Protein AF-A0A8S1RSX2-F1 (afdb_monomer_lite)

Radius of gyration: 37.28 Å; chains: 1; bounding box: 68×31×111 Å

InterPro domains:
  IPR011936 Myxococcus cysteine-rich repeat [PF13948] (12-54)

Secondary structure (DSSP, 8-state):
--SEEEEETTEEEEEPTT-EEETTEEE--TTSS---TTT-S---TTSTTEETTEEPTTEEEESGGG-EEEES-TTEEEEEESSSS-EEEEEEPTTEEEETTEEEEPPTTEEEESSSTT-EEEESSTT---GGGSTTEEEETTTTEEEEPTTS--------------TT--EEEEE-TTS-EEEEEE-S-GGGHHHHHHHHHHHHHHH-------------

pLDDT: mean 74.68, std 17.77, range [33.47, 96.31]

Sequence (220 aa):
MQTCTVCYYGQCLKCNDGFTLEINICISICGDGLVNKQEEECDNPNEQGCDNCQIQKGYLCSGQKYSICKTCGMYCEDCQNINKFDLKCNDCMPGYYPVLDKCLRCENNCITCKDQSNLCTSCYRNDCELCESFPGYYTDFQ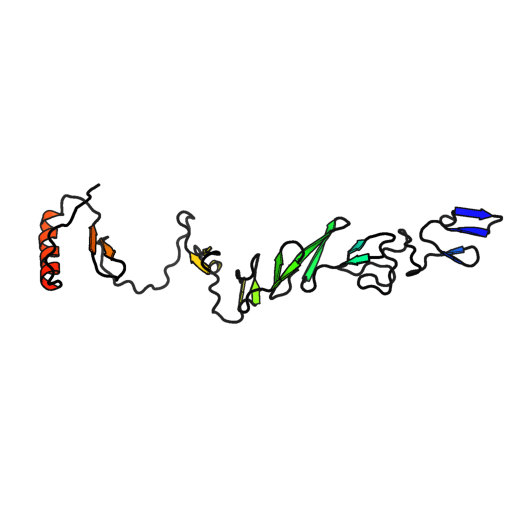NKVCITQFGDGIIVQEREIVTMEIKKMEMVVILNVEKRIVGFVIWNNPIHAIQKLHFLQNIYNKYMDINLFNCVFLIK

Foldseek 3Di:
DVFAPDDDPRFGPHGDFQFDQDPSDTDHDAQPLTHDPVLAPARACPDPQANPRDGDPQWQFDDDRSHDIDGQPPFAPDWDDPDNPDIARPDGHFQWEDDGRHTDGADPFARHAYPDNLRHPHGPDPPQPNLVVWWQWDQPPVVRDTDGDPPPPTDTDDDDPPDDDPPDWDKDFDADPVRHTDDIDGDDDDPPPPVCVVVVVVVCVVPDPDDDPDDDDDDD

Organism: NCBI:txid65129

Structure (mmCIF, N/CA/C/O backbone):
data_AF-A0A8S1RSX2-F1
#
_entry.id   AF-A0A8S1RSX2-F1
#
loop_
_atom_site.group_PDB
_atom_site.id
_atom_site.type_symbol
_atom_site.label_atom_id
_atom_site.label_alt_id
_atom_site.label_comp_id
_atom_site.label_asym_id
_atom_site.label_entity_id
_atom_site.label_seq_id
_atom_site.pdbx_PDB_ins_code
_atom_site.Cartn_x
_atom_site.Cartn_y
_atom_site.Cartn_z
_atom_site.occupancy
_atom_site.B_iso_or_equiv
_atom_site.auth_seq_id
_atom_site.auth_comp_id
_atom_site.auth_asym_id
_atom_site.auth_atom_id
_atom_site.pdbx_PDB_model_num
ATOM 1 N N . MET A 1 1 ? -23.341 12.515 27.903 1.00 55.47 1 MET A N 1
ATOM 2 C CA . MET A 1 1 ? -24.042 11.210 27.998 1.00 55.47 1 MET A CA 1
ATOM 3 C C . MET A 1 1 ? -24.289 10.586 26.615 1.00 55.47 1 MET A C 1
ATOM 5 O O . MET A 1 1 ? -25.288 9.909 26.430 1.00 55.47 1 MET A O 1
ATOM 9 N N . GLN A 1 2 ? -23.401 10.777 25.631 1.00 65.94 2 GLN A N 1
ATOM 10 C CA . GLN A 1 2 ? -23.653 10.327 24.250 1.00 65.94 2 GLN A CA 1
ATOM 11 C C . GLN A 1 2 ? -23.160 8.903 23.950 1.00 65.94 2 GLN A C 1
ATOM 13 O O . GLN A 1 2 ? -23.404 8.407 22.859 1.00 65.94 2 GLN A O 1
ATOM 18 N N . THR A 1 3 ? -22.516 8.239 24.913 1.00 86.25 3 THR A N 1
ATOM 19 C CA . THR A 1 3 ? -21.871 6.923 24.752 1.00 86.25 3 THR A CA 1
ATOM 20 C C . THR A 1 3 ? -22.634 5.775 25.428 1.00 86.25 3 THR A C 1
ATOM 22 O O . THR A 1 3 ? -22.273 4.616 25.259 1.00 86.25 3 THR A O 1
ATOM 25 N N . CYS A 1 4 ? -23.713 6.075 26.162 1.00 92.25 4 CYS A N 1
ATOM 26 C CA . CYS A 1 4 ? -24.516 5.100 26.900 1.00 92.25 4 CYS A CA 1
ATOM 27 C C . CYS A 1 4 ? -25.866 4.856 26.214 1.00 92.25 4 CYS A C 1
ATOM 29 O O . CYS A 1 4 ? -26.638 5.796 26.026 1.00 92.25 4 CYS A O 1
ATOM 31 N N . THR A 1 5 ? -26.180 3.602 25.893 1.00 94.94 5 THR A N 1
ATOM 32 C CA . THR A 1 5 ? -27.452 3.213 25.264 1.00 94.94 5 THR A CA 1
ATOM 33 C C . THR A 1 5 ? -28.550 2.944 26.290 1.00 94.94 5 THR A C 1
ATOM 35 O O . THR A 1 5 ? -29.716 3.234 26.034 1.00 94.94 5 THR A O 1
ATOM 38 N N . VAL A 1 6 ? -28.200 2.375 27.450 1.00 94.25 6 VAL A N 1
ATOM 39 C CA . VAL A 1 6 ? -29.156 2.063 28.526 1.00 94.25 6 VAL A CA 1
ATOM 40 C C . VAL A 1 6 ? -28.664 2.675 29.826 1.00 94.25 6 VAL A C 1
ATOM 42 O O . VAL A 1 6 ? -27.620 2.284 30.342 1.00 94.25 6 VAL A O 1
ATOM 45 N N . CYS A 1 7 ? -29.439 3.611 30.368 1.00 94.06 7 CYS A N 1
ATOM 46 C CA . CYS A 1 7 ? -29.131 4.315 31.607 1.00 94.06 7 CYS A CA 1
ATOM 47 C C . CYS A 1 7 ? -30.232 4.075 32.645 1.00 94.06 7 CYS A C 1
ATOM 49 O O . CYS A 1 7 ? -31.418 4.107 32.312 1.00 94.06 7 CYS A O 1
ATOM 51 N N . TYR A 1 8 ? -29.844 3.865 33.903 1.00 95.31 8 TYR A N 1
ATOM 52 C CA . TYR A 1 8 ? -30.766 3.696 35.023 1.00 95.31 8 TYR A CA 1
ATOM 53 C C . TYR A 1 8 ? -30.256 4.452 36.251 1.00 95.31 8 TYR A C 1
ATOM 55 O O . TYR A 1 8 ? -29.127 4.243 36.686 1.00 95.31 8 TYR A O 1
ATOM 63 N N . TYR A 1 9 ? -31.065 5.377 36.779 1.00 93.50 9 TYR A N 1
ATOM 64 C CA . TYR A 1 9 ? -30.694 6.279 37.885 1.00 93.50 9 TYR A CA 1
ATOM 65 C C . TYR A 1 9 ? -29.312 6.947 37.732 1.00 93.50 9 TYR A C 1
ATOM 67 O O . TYR A 1 9 ? -28.572 7.108 38.699 1.00 93.50 9 TYR A O 1
ATOM 75 N N . GLY A 1 10 ? -28.954 7.343 36.505 1.00 88.44 10 GLY A N 1
ATOM 76 C CA . GLY A 1 10 ? -27.682 8.012 36.213 1.00 88.44 10 GLY A CA 1
ATOM 77 C C . GLY A 1 10 ? -26.474 7.079 36.072 1.00 88.44 10 GLY A C 1
ATOM 78 O O . GLY A 1 10 ? -25.379 7.568 35.814 1.00 88.44 10 GLY A O 1
ATOM 79 N N . GLN A 1 11 ? -26.658 5.762 36.197 1.00 92.00 11 GLN A N 1
ATOM 80 C CA . GLN A 1 11 ? -25.628 4.756 35.940 1.00 92.00 11 GLN A CA 1
ATOM 81 C C . GLN A 1 11 ? -25.804 4.165 34.543 1.00 92.00 11 GLN A C 1
ATOM 83 O O . GLN A 1 11 ? -26.925 3.823 34.145 1.00 92.00 11 GLN A O 1
ATOM 88 N N . CYS A 1 12 ? -24.707 4.029 33.796 1.00 94.69 12 CYS A N 1
ATOM 89 C CA . CYS A 1 12 ? -24.761 3.338 32.519 1.00 94.69 12 CYS A CA 1
ATOM 90 C C . CYS A 1 12 ? -24.769 1.822 32.723 1.00 94.69 12 CYS A C 1
ATOM 92 O O . CYS A 1 12 ? -23.901 1.282 33.401 1.00 94.69 12 CYS A O 1
ATOM 94 N N . LEU A 1 13 ? -25.741 1.144 32.114 1.00 94.69 13 LEU A N 1
ATOM 95 C CA . LEU A 1 13 ? -25.870 -0.316 32.128 1.00 94.69 13 LEU A CA 1
ATOM 96 C C . LEU A 1 13 ? -25.443 -0.953 30.802 1.00 94.69 13 LEU A C 1
ATOM 98 O O . LEU A 1 13 ? -25.144 -2.144 30.758 1.00 94.69 13 LEU A O 1
ATOM 102 N N . LYS A 1 14 ? -25.447 -0.182 29.708 1.00 94.75 14 LYS A N 1
ATOM 103 C CA . LYS A 1 14 ? -25.021 -0.641 28.383 1.00 94.75 14 LYS A CA 1
ATOM 104 C C . LYS A 1 14 ? -24.458 0.512 27.566 1.00 94.75 14 LYS A C 1
ATOM 106 O O . LYS A 1 14 ? -25.123 1.540 27.429 1.00 94.75 14 LYS A O 1
ATOM 111 N N . CYS A 1 15 ? -23.287 0.297 26.984 1.00 94.50 15 CYS A N 1
ATOM 112 C CA . CYS A 1 15 ? -22.625 1.248 26.105 1.00 94.50 15 CYS A CA 1
ATOM 113 C C . CYS A 1 15 ? -23.053 1.100 24.645 1.00 94.50 15 CYS A C 1
ATOM 115 O O . CYS A 1 15 ? -23.526 0.040 24.227 1.00 94.50 15 CYS A O 1
ATOM 117 N N . ASN A 1 16 ? -22.881 2.183 23.888 1.00 92.88 16 ASN A N 1
ATOM 118 C CA . ASN A 1 16 ? -22.991 2.161 22.436 1.00 92.88 16 ASN A CA 1
ATOM 119 C C . ASN A 1 16 ? -21.899 1.271 21.829 1.00 92.88 16 ASN A C 1
ATOM 121 O O . ASN A 1 16 ? -20.871 1.015 22.457 1.00 92.88 16 ASN A O 1
ATOM 125 N N . ASP A 1 17 ? -22.119 0.832 20.590 1.00 88.81 17 ASP A N 1
ATOM 126 C CA . ASP A 1 17 ? -21.124 0.064 19.842 1.00 88.81 17 ASP A CA 1
ATOM 127 C C . ASP A 1 17 ? -19.790 0.826 19.780 1.00 88.81 17 ASP A C 1
ATOM 129 O O . ASP A 1 17 ? -19.774 2.021 19.473 1.00 88.81 17 ASP A O 1
ATOM 133 N N . GLY A 1 18 ? -18.686 0.129 20.065 1.00 88.25 18 GLY A N 1
ATOM 134 C CA . GLY A 1 18 ? -17.345 0.725 20.126 1.00 88.25 18 GLY A CA 1
ATOM 135 C C . GLY A 1 18 ? -16.861 1.088 21.533 1.00 88.25 18 GLY A C 1
ATOM 136 O O . GLY A 1 18 ? -15.737 1.533 21.669 1.00 88.25 18 GLY A O 1
ATOM 137 N N . PHE A 1 19 ? -17.681 0.927 22.576 1.00 92.19 19 PHE A N 1
ATOM 138 C CA . PHE A 1 19 ? -17.303 1.301 23.943 1.00 92.19 19 PHE A CA 1
ATOM 139 C C . PHE A 1 19 ? -17.442 0.133 24.920 1.00 92.19 19 PHE A C 1
ATOM 141 O O . PHE A 1 19 ? -18.425 -0.615 24.882 1.00 92.19 19 PHE A O 1
ATOM 148 N N . THR A 1 20 ? -16.515 0.066 25.873 1.00 92.81 20 THR A N 1
ATOM 149 C CA . THR A 1 20 ? -16.528 -0.888 26.983 1.00 92.81 20 THR A CA 1
ATOM 150 C C . THR A 1 20 ? -17.067 -0.226 28.252 1.00 92.81 20 THR A C 1
ATOM 152 O O . THR A 1 20 ? -16.778 0.934 28.554 1.00 92.81 20 THR A O 1
ATOM 155 N N . LEU A 1 21 ? -17.913 -0.956 28.990 1.00 94.56 21 LEU A N 1
ATOM 156 C CA . LEU A 1 21 ? -18.492 -0.484 30.247 1.00 94.56 21 LEU A CA 1
ATOM 157 C C . LEU A 1 21 ? -17.522 -0.745 31.402 1.00 94.56 21 LEU A C 1
ATOM 159 O O . LEU A 1 21 ? -17.352 -1.889 31.820 1.00 94.56 21 LEU A O 1
ATOM 163 N N . GLU A 1 22 ? -16.965 0.319 31.970 1.00 94.38 22 GLU A N 1
ATOM 164 C CA . GLU A 1 22 ? -16.094 0.264 33.139 1.00 94.38 22 GLU A CA 1
ATOM 165 C C . GLU A 1 22 ? -16.623 1.197 34.237 1.00 94.38 22 GLU A C 1
ATOM 167 O O . GLU A 1 22 ? -16.774 2.402 34.048 1.00 94.38 22 GLU A O 1
ATOM 172 N N . ILE A 1 23 ? -16.971 0.626 35.397 1.00 92.69 23 ILE A N 1
ATOM 173 C CA . ILE A 1 23 ? -17.472 1.361 36.577 1.00 92.69 23 ILE A CA 1
ATOM 174 C C . ILE A 1 23 ? -18.620 2.336 36.214 1.00 92.69 23 ILE A C 1
ATOM 176 O O . ILE A 1 23 ? -18.613 3.513 36.566 1.00 92.69 23 ILE A O 1
ATOM 180 N N . ASN A 1 24 ? -19.640 1.843 35.501 1.00 91.50 24 ASN A N 1
ATOM 181 C CA . ASN A 1 24 ? -20.808 2.616 35.037 1.00 91.50 24 ASN A CA 1
ATOM 182 C C . ASN A 1 24 ? -20.502 3.750 34.037 1.00 91.50 24 ASN A C 1
ATOM 184 O O . ASN A 1 24 ? -21.382 4.576 33.770 1.00 91.50 24 ASN A O 1
ATOM 188 N N . ILE A 1 25 ? -19.292 3.795 33.477 1.00 91.12 25 ILE A N 1
ATOM 189 C CA . ILE A 1 25 ? -18.861 4.752 32.457 1.00 91.12 25 ILE A CA 1
ATOM 190 C C . ILE A 1 25 ? -18.492 3.971 31.194 1.00 91.12 25 ILE A C 1
ATOM 192 O O . ILE A 1 25 ? -17.920 2.889 31.260 1.00 91.12 25 ILE A O 1
ATOM 196 N N . CYS A 1 26 ? -18.855 4.507 30.034 1.00 93.38 26 CYS A N 1
ATOM 197 C CA . CYS A 1 26 ? -18.463 3.945 28.746 1.00 93.38 26 CYS A CA 1
ATOM 198 C C . CYS A 1 26 ? -17.174 4.608 28.286 1.00 93.38 26 CYS A C 1
ATOM 200 O O . CYS A 1 26 ? -17.174 5.825 28.080 1.00 93.38 26 CYS A O 1
ATOM 202 N N . ILE A 1 27 ? -16.115 3.819 28.137 1.00 91.88 27 ILE A N 1
ATOM 203 C CA . ILE A 1 27 ? -14.802 4.274 27.679 1.00 91.88 27 ILE A CA 1
ATOM 204 C C . ILE A 1 27 ? -14.401 3.540 26.396 1.00 91.88 27 ILE A C 1
ATOM 206 O O . ILE A 1 27 ? -14.840 2.414 26.162 1.00 91.88 27 ILE A O 1
ATOM 210 N N . SER A 1 28 ? -13.616 4.209 25.555 1.00 90.94 28 SER A N 1
ATOM 211 C CA . SER A 1 28 ? -12.981 3.604 24.380 1.00 90.94 28 SER A CA 1
ATOM 212 C C . SER A 1 28 ? -11.672 2.959 24.827 1.00 90.94 28 SER A C 1
ATOM 214 O O . SER A 1 28 ? -10.887 3.614 25.521 1.00 90.94 28 SER A O 1
ATOM 216 N N . ILE A 1 29 ? -11.453 1.686 24.498 1.00 89.19 29 ILE A N 1
ATOM 217 C CA . ILE A 1 29 ? -10.234 0.963 24.866 1.00 89.19 29 ILE A CA 1
ATOM 218 C C . ILE A 1 29 ? -9.619 0.381 23.603 1.00 89.19 29 ILE A C 1
ATOM 220 O O . ILE A 1 29 ? -10.115 -0.585 23.042 1.00 89.19 29 ILE A O 1
ATOM 224 N N . CYS A 1 30 ? -8.459 0.909 23.238 1.00 87.19 30 CYS A N 1
ATOM 225 C CA . CYS A 1 30 ? -7.711 0.405 22.105 1.00 87.19 30 CYS A CA 1
ATOM 226 C C . CYS A 1 30 ? -7.287 -1.061 22.289 1.00 87.19 30 CYS A C 1
ATOM 228 O O . CYS A 1 30 ? -6.550 -1.378 23.227 1.00 87.19 30 CYS A O 1
ATOM 230 N N . GLY A 1 31 ? -7.670 -1.938 21.362 1.00 84.75 31 GLY A N 1
ATOM 231 C CA . GLY A 1 31 ? -7.327 -3.360 21.384 1.00 84.75 31 GLY A CA 1
ATOM 232 C C . GLY A 1 31 ? -8.302 -4.245 22.145 1.00 84.75 31 GLY A C 1
ATOM 233 O O . GLY A 1 31 ? -7.967 -5.400 22.418 1.00 84.75 31 GLY A O 1
ATOM 234 N N . ASP A 1 32 ? -9.477 -3.734 22.512 1.00 86.62 32 ASP A N 1
ATOM 235 C CA . ASP A 1 32 ? -10.519 -4.517 23.181 1.00 86.62 32 ASP A CA 1
ATOM 236 C C . ASP A 1 32 ? -11.411 -5.291 22.193 1.00 86.62 32 ASP A C 1
ATOM 238 O O . ASP A 1 32 ? -12.289 -6.068 22.591 1.00 86.62 32 ASP A O 1
ATOM 242 N N . GLY A 1 33 ? -11.154 -5.138 20.893 1.00 83.00 33 GLY A N 1
ATOM 243 C CA . GLY A 1 33 ? -11.940 -5.768 19.854 1.00 83.00 33 GLY A CA 1
ATOM 244 C C . GLY A 1 33 ? -13.215 -4.987 19.535 1.00 83.00 33 GLY A C 1
ATOM 245 O O . GLY A 1 33 ? -14.103 -5.598 18.939 1.00 83.00 33 GLY A O 1
ATOM 246 N N . LEU A 1 34 ? -13.375 -3.719 19.941 1.00 85.69 34 LEU A N 1
ATOM 247 C CA . LEU A 1 34 ? -14.441 -2.770 19.609 1.00 85.69 34 LEU A CA 1
ATOM 248 C C . LEU A 1 34 ? -13.870 -1.450 19.044 1.00 85.69 34 LEU A C 1
ATOM 250 O O . LEU A 1 34 ? -13.365 -0.635 19.786 1.00 85.69 34 LEU A O 1
ATOM 254 N N . VAL A 1 35 ? -14.098 -1.141 17.755 1.00 87.50 35 VAL A N 1
ATOM 255 C CA . VAL A 1 35 ? -13.761 0.201 17.219 1.00 87.50 35 VAL A CA 1
ATOM 256 C C . VAL A 1 35 ? -14.828 1.230 17.539 1.00 87.50 35 VAL A C 1
ATOM 258 O O . VAL A 1 35 ? -15.952 1.156 17.017 1.00 87.50 35 VAL A O 1
ATOM 261 N N . ASN A 1 36 ? -14.425 2.277 18.245 1.00 88.12 36 ASN A N 1
ATOM 262 C CA . ASN A 1 36 ? -15.145 3.540 18.273 1.00 88.12 36 ASN A CA 1
ATOM 263 C C . ASN A 1 36 ? -14.713 4.451 17.113 1.00 88.12 36 ASN A C 1
ATOM 265 O O . ASN A 1 36 ? -13.724 5.164 17.209 1.00 88.12 36 ASN A O 1
ATOM 269 N N . LYS A 1 37 ? -15.517 4.554 16.046 1.00 82.56 37 LYS A N 1
ATOM 270 C CA . LYS A 1 37 ? -15.182 5.388 14.866 1.00 82.56 37 LYS A CA 1
ATOM 271 C C . LYS A 1 37 ? -15.009 6.892 15.146 1.00 82.56 37 LYS A C 1
ATOM 273 O O . LYS A 1 37 ? -14.685 7.631 14.220 1.00 82.56 37 LYS A O 1
ATOM 278 N N . GLN A 1 38 ? -15.335 7.365 16.350 1.00 83.50 38 GLN A N 1
ATOM 279 C CA . GLN A 1 38 ? -15.154 8.761 16.751 1.00 83.50 38 GLN A CA 1
ATOM 280 C C . GLN A 1 38 ? -13.764 9.027 17.344 1.00 83.50 38 GLN A C 1
ATOM 282 O O . GLN A 1 38 ? -13.293 10.156 17.247 1.00 83.50 38 GLN A O 1
ATOM 287 N N . GLU A 1 39 ? -13.129 8.017 17.945 1.00 85.56 39 GLU A N 1
ATOM 288 C CA . GLU A 1 39 ? -11.863 8.157 18.686 1.00 85.56 39 GLU A CA 1
ATOM 289 C C . GLU A 1 39 ? -10.761 7.215 18.167 1.00 85.56 39 GLU A C 1
ATOM 291 O O . GLU A 1 39 ? -9.579 7.502 18.338 1.00 85.56 39 GLU A O 1
ATOM 296 N N . GLU A 1 40 ? -11.132 6.138 17.476 1.00 89.75 40 GLU A N 1
ATOM 297 C CA . GLU A 1 40 ? -10.247 5.080 16.996 1.00 89.75 40 GLU A CA 1
ATOM 298 C C . GLU A 1 40 ? -10.434 4.866 15.491 1.00 89.75 40 GLU A C 1
ATOM 300 O O . GLU A 1 40 ? -11.551 4.755 14.970 1.00 89.75 40 GLU A O 1
ATOM 305 N N . GLU A 1 41 ? -9.318 4.773 14.773 1.00 88.31 41 GLU A N 1
ATOM 306 C CA . GLU A 1 41 ? -9.309 4.441 13.346 1.00 88.31 41 GLU A CA 1
ATOM 307 C C . GLU A 1 41 ? -9.164 2.929 13.107 1.00 88.31 41 GLU A C 1
ATOM 309 O O . GLU A 1 41 ? -9.578 2.403 12.071 1.00 88.31 41 GLU A O 1
ATOM 314 N N . CYS A 1 42 ? -8.584 2.234 14.080 1.00 89.38 42 CYS A N 1
ATOM 315 C CA . CYS A 1 42 ? -8.325 0.802 14.111 1.00 89.38 42 CYS A CA 1
ATOM 316 C C . CYS A 1 42 ? -8.253 0.352 15.575 1.00 89.38 42 CYS A C 1
ATOM 318 O O . CYS A 1 42 ? -8.079 1.186 16.450 1.00 89.38 42 CYS A O 1
ATOM 320 N N . ASP A 1 43 ? -8.372 -0.946 15.837 1.00 84.75 43 ASP A N 1
ATOM 321 C CA . ASP A 1 43 ? -8.499 -1.508 17.195 1.00 84.75 43 ASP A CA 1
ATOM 322 C C . ASP A 1 43 ? -7.632 -2.768 17.359 1.00 84.75 43 ASP A C 1
ATOM 324 O O . ASP A 1 43 ? -7.930 -3.712 18.079 1.00 84.75 43 ASP A O 1
ATOM 328 N N . ASN A 1 44 ? -6.522 -2.822 16.627 1.00 78.12 44 ASN A N 1
ATOM 329 C CA . ASN A 1 44 ? -5.613 -3.958 16.692 1.00 78.12 44 ASN A CA 1
ATOM 330 C C . ASN A 1 44 ? -4.189 -3.484 17.004 1.00 78.12 44 ASN A C 1
ATOM 332 O O . ASN A 1 44 ? -3.324 -3.539 16.133 1.00 78.12 44 ASN A O 1
ATOM 336 N N . PRO A 1 45 ? -3.921 -2.999 18.235 1.00 63.53 45 PRO A N 1
ATOM 337 C CA . PRO A 1 45 ? -2.668 -2.330 18.608 1.00 63.53 45 PRO A CA 1
ATOM 338 C C . PRO A 1 45 ? -1.425 -3.235 18.574 1.00 63.53 45 PRO A C 1
ATOM 340 O O . PRO A 1 45 ? -0.331 -2.782 18.896 1.00 63.53 45 PRO A O 1
ATOM 343 N N . ASN A 1 46 ? -1.576 -4.510 18.199 1.00 60.78 46 ASN A N 1
ATOM 344 C CA . ASN A 1 46 ? -0.489 -5.480 18.082 1.00 60.78 46 ASN A CA 1
ATOM 345 C C . ASN A 1 46 ? -0.328 -6.049 16.659 1.00 60.78 46 ASN A C 1
ATOM 347 O O . ASN A 1 46 ? 0.549 -6.886 16.441 1.00 60.78 46 ASN A O 1
ATOM 351 N N . GLU A 1 47 ? -1.144 -5.618 15.692 1.00 68.44 47 GLU A N 1
ATOM 352 C CA . GLU A 1 47 ? -0.965 -5.965 14.280 1.00 68.44 47 GLU A CA 1
ATOM 353 C C . GLU A 1 47 ? -0.244 -4.848 13.519 1.00 68.44 47 GLU A C 1
ATOM 355 O O . GLU A 1 47 ? -0.402 -3.657 13.792 1.00 68.44 47 GLU A O 1
ATOM 360 N N . GLN A 1 48 ? 0.564 -5.239 12.530 1.00 77.19 48 GLN A N 1
ATOM 361 C CA . GLN A 1 48 ? 1.206 -4.289 11.625 1.00 77.19 48 GLN A CA 1
ATOM 362 C C . GLN A 1 48 ? 0.153 -3.386 10.974 1.00 77.19 48 GLN A C 1
ATOM 364 O O . GLN A 1 48 ? -0.755 -3.869 10.299 1.00 77.19 48 GLN A O 1
ATOM 369 N N . GLY A 1 49 ? 0.308 -2.074 11.146 1.00 83.00 49 GLY A N 1
ATOM 370 C CA . GLY A 1 49 ? -0.563 -1.077 10.534 1.00 83.00 49 GLY A CA 1
ATOM 371 C C . GLY A 1 49 ? -1.495 -0.324 11.470 1.00 83.00 49 GLY A C 1
ATOM 372 O O . GLY A 1 49 ? -2.106 0.640 11.017 1.00 83.00 49 GLY A O 1
ATOM 373 N N . CYS A 1 50 ? -1.577 -0.698 12.747 1.00 89.12 50 CYS A N 1
ATOM 374 C CA . CYS A 1 50 ? -2.338 0.036 13.755 1.00 89.12 50 CYS A CA 1
ATOM 375 C C . CYS A 1 50 ? -1.444 0.333 14.964 1.00 89.12 50 CYS A C 1
ATOM 377 O O . CYS A 1 50 ? -0.937 -0.586 15.598 1.00 89.12 50 CYS A O 1
ATOM 379 N N . ASP A 1 51 ? -1.235 1.611 15.280 1.00 87.50 51 ASP A N 1
ATOM 380 C CA . ASP A 1 51 ? -0.434 2.042 16.431 1.00 87.50 51 ASP A CA 1
ATOM 381 C C . ASP A 1 51 ? -1.202 3.089 17.228 1.00 87.50 51 ASP A C 1
ATOM 383 O O . ASP A 1 51 ? -1.679 4.074 16.668 1.00 87.50 51 ASP A O 1
ATOM 387 N N . ASN A 1 52 ? -1.368 2.854 18.530 1.00 87.31 52 ASN A N 1
ATOM 388 C CA . ASN A 1 52 ? -2.205 3.675 19.412 1.00 87.31 52 ASN A CA 1
ATOM 389 C C . ASN A 1 52 ? -3.601 3.978 18.823 1.00 87.31 52 ASN A C 1
ATOM 391 O O . ASN A 1 52 ? -4.089 5.103 18.915 1.00 87.31 52 ASN A O 1
ATOM 395 N N . CYS A 1 53 ? -4.227 2.981 18.187 1.00 88.19 53 CYS A N 1
ATOM 396 C CA . CYS A 1 53 ? -5.532 3.100 17.523 1.00 88.19 53 CYS A CA 1
ATOM 397 C C . CYS A 1 53 ? -5.604 4.123 16.380 1.00 88.19 53 CYS A C 1
ATOM 399 O O . CYS A 1 53 ? -6.685 4.569 15.986 1.00 88.19 53 CYS A O 1
ATOM 401 N N . GLN A 1 54 ? -4.447 4.473 15.822 1.00 89.00 54 GLN A N 1
ATOM 402 C CA . GLN A 1 54 ? -4.305 5.260 14.607 1.00 89.00 54 GLN A CA 1
ATOM 403 C C . GLN A 1 54 ? -3.742 4.368 13.503 1.00 89.00 54 GLN A C 1
ATOM 405 O O . GLN A 1 54 ? -2.844 3.549 13.739 1.00 89.00 54 GLN A O 1
ATOM 410 N N . ILE A 1 55 ? -4.258 4.521 12.285 1.00 87.62 55 ILE A N 1
ATOM 411 C CA . ILE A 1 55 ? -3.749 3.750 11.154 1.00 87.62 55 ILE A CA 1
ATOM 412 C C . ILE A 1 55 ? -2.355 4.280 10.808 1.00 87.62 55 ILE A C 1
ATOM 414 O O . ILE A 1 55 ? -2.155 5.468 10.549 1.00 87.62 55 ILE A O 1
ATOM 418 N N . GLN A 1 56 ? -1.363 3.391 10.786 1.00 85.81 56 GLN A N 1
ATOM 419 C CA . GLN A 1 56 ? -0.006 3.759 10.400 1.00 85.81 56 GLN A CA 1
ATOM 420 C C . GLN A 1 56 ? 0.032 4.185 8.926 1.00 85.81 56 GLN A C 1
ATOM 422 O O . GLN A 1 56 ? -0.644 3.617 8.065 1.00 85.81 56 GLN A O 1
ATOM 427 N N . LYS A 1 57 ? 0.877 5.169 8.600 1.00 81.75 57 LYS A N 1
ATOM 428 C CA . LYS A 1 57 ? 1.045 5.635 7.217 1.00 81.75 57 LYS A CA 1
ATOM 429 C C . LYS A 1 57 ? 1.403 4.464 6.289 1.00 81.75 57 LYS A C 1
ATOM 431 O O . LYS A 1 57 ? 2.321 3.703 6.579 1.00 81.75 57 LYS A O 1
ATOM 436 N N . GLY A 1 58 ? 0.703 4.358 5.157 1.00 77.81 58 GLY A N 1
ATOM 437 C CA . GLY A 1 58 ? 0.900 3.284 4.173 1.00 77.81 58 GLY A CA 1
ATOM 438 C C . GLY A 1 58 ? 0.099 2.010 4.457 1.00 77.81 58 GLY A C 1
ATOM 439 O O . GLY A 1 58 ? 0.191 1.058 3.681 1.00 77.81 58 GLY A O 1
ATOM 440 N N . TYR A 1 59 ? -0.696 1.988 5.529 1.00 85.75 59 TYR A N 1
ATOM 441 C CA . TYR A 1 59 ? -1.651 0.924 5.808 1.00 85.75 59 TYR A CA 1
ATOM 442 C C . TYR A 1 59 ? -3.085 1.368 5.524 1.00 85.75 59 TYR A C 1
ATOM 444 O O . TYR A 1 59 ? -3.448 2.539 5.621 1.00 85.75 59 TYR A O 1
ATOM 452 N N . LEU A 1 60 ? -3.905 0.386 5.175 1.00 87.50 60 LEU A N 1
ATOM 453 C CA . LEU A 1 60 ? -5.342 0.482 5.028 1.00 87.50 60 LEU A CA 1
ATOM 454 C C . LEU A 1 60 ? -5.970 -0.619 5.875 1.00 87.50 60 LEU A C 1
ATOM 456 O O . LEU A 1 60 ? -5.798 -1.807 5.589 1.00 87.50 60 LEU A O 1
ATOM 460 N N . CYS A 1 61 ? -6.704 -0.225 6.909 1.00 86.75 61 CYS A N 1
ATOM 461 C CA . CYS A 1 61 ? -7.419 -1.157 7.768 1.00 86.75 61 CYS A CA 1
ATOM 462 C C . CYS A 1 61 ? -8.874 -1.308 7.315 1.00 86.75 61 CYS A C 1
ATOM 464 O O . CYS A 1 61 ? -9.520 -0.358 6.872 1.00 86.75 61 CYS A O 1
ATOM 466 N N . SER A 1 62 ? -9.388 -2.533 7.366 1.00 85.44 62 SER A N 1
ATOM 467 C CA . SER A 1 62 ? -10.723 -2.900 6.898 1.00 85.44 62 SER A CA 1
ATOM 468 C C . SER A 1 62 ? -11.273 -4.089 7.697 1.00 85.44 62 SER A C 1
ATOM 470 O O . SER A 1 62 ? -10.645 -4.566 8.640 1.00 85.44 62 SER A O 1
ATOM 472 N N . GLY A 1 63 ? -12.473 -4.557 7.345 1.00 77.44 63 GLY A N 1
ATOM 473 C CA . GLY A 1 63 ? -13.142 -5.659 8.039 1.00 77.44 63 GLY A CA 1
ATOM 474 C C . GLY A 1 63 ? -14.056 -5.204 9.177 1.00 77.44 63 GLY A C 1
ATOM 475 O O . GLY A 1 63 ? -14.327 -4.011 9.355 1.00 77.44 63 GLY A O 1
ATOM 476 N N . GLN A 1 64 ? -14.591 -6.173 9.927 1.00 72.19 64 GLN A N 1
ATOM 477 C CA . GLN A 1 64 ? -15.373 -5.856 11.119 1.00 72.19 64 GLN A CA 1
ATOM 478 C C . GLN A 1 64 ? -14.468 -5.128 12.104 1.00 72.19 64 GLN A C 1
ATOM 480 O O . GLN A 1 64 ? -13.448 -5.669 12.515 1.00 72.19 64 GLN A O 1
ATOM 485 N N . LYS A 1 65 ? -14.865 -3.902 12.461 1.00 73.19 65 LYS A N 1
ATOM 486 C CA . LYS A 1 65 ? -14.143 -3.072 13.428 1.00 73.19 65 LYS A CA 1
ATOM 487 C C . LYS A 1 65 ? -12.685 -2.813 13.018 1.00 73.19 65 LYS A C 1
ATOM 489 O O . LYS A 1 65 ? -11.813 -2.815 13.863 1.00 73.19 65 LYS A O 1
ATOM 494 N N . TYR A 1 66 ? -12.412 -2.630 11.719 1.00 78.50 66 TYR A N 1
ATOM 495 C CA . TYR A 1 66 ? -11.089 -2.215 11.210 1.00 78.50 66 TYR A CA 1
ATOM 496 C C . TYR A 1 66 ? -9.901 -3.023 11.767 1.00 78.50 66 TYR A C 1
ATOM 498 O O . TYR A 1 66 ? -8.795 -2.504 11.889 1.00 78.50 66 TYR A O 1
ATOM 506 N N . SER A 1 67 ? -10.133 -4.293 12.101 1.00 72.12 67 SER A N 1
ATOM 507 C CA . SER A 1 67 ? -9.146 -5.143 12.763 1.00 72.12 67 SER A CA 1
ATOM 508 C C . SER A 1 67 ? -8.100 -5.697 11.806 1.00 72.12 67 SER A C 1
ATOM 510 O O . SER A 1 67 ? -7.050 -6.129 12.259 1.00 72.12 67 SER A O 1
ATOM 512 N N . ILE A 1 68 ? -8.372 -5.679 10.497 1.00 79.19 68 ILE A N 1
ATOM 513 C CA . ILE A 1 68 ? -7.488 -6.240 9.476 1.00 79.19 68 ILE A CA 1
ATOM 514 C C . ILE A 1 68 ? -6.809 -5.096 8.735 1.00 79.19 68 ILE A C 1
ATOM 516 O O . ILE A 1 68 ? -7.420 -4.459 7.871 1.00 79.19 68 ILE A O 1
ATOM 520 N N . CYS A 1 69 ? -5.539 -4.866 9.041 1.00 84.88 69 CYS A N 1
ATOM 521 C CA . CYS A 1 69 ? -4.705 -3.891 8.353 1.00 84.88 69 CYS A CA 1
ATOM 522 C C . CYS A 1 69 ? -3.897 -4.552 7.236 1.00 84.88 69 CYS A C 1
ATOM 524 O O . CYS A 1 69 ? -3.299 -5.612 7.404 1.00 84.88 69 CYS A O 1
ATOM 526 N N . LYS A 1 70 ? -3.882 -3.920 6.064 1.00 87.00 70 LYS A N 1
ATOM 527 C CA . LYS A 1 70 ? -3.033 -4.313 4.937 1.00 87.00 70 LYS A CA 1
ATOM 528 C C . LYS A 1 70 ? -2.199 -3.129 4.478 1.00 87.00 70 LYS A C 1
ATOM 530 O O . LYS A 1 70 ? -2.624 -1.991 4.610 1.00 87.00 70 LYS A O 1
ATOM 535 N N . THR A 1 71 ? -1.034 -3.396 3.913 1.00 87.56 71 THR A N 1
ATOM 536 C CA . THR A 1 71 ? -0.184 -2.397 3.254 1.00 87.56 71 THR A CA 1
ATOM 537 C C . THR A 1 71 ? 0.097 -2.842 1.818 1.00 87.56 71 THR A C 1
ATOM 539 O O . THR A 1 71 ? -0.272 -3.957 1.429 1.00 87.56 71 THR A O 1
ATOM 542 N N . CYS A 1 72 ? 0.695 -1.973 1.002 1.00 85.88 72 CYS A N 1
ATOM 543 C CA . CYS A 1 72 ? 1.193 -2.372 -0.310 1.00 85.88 72 CYS A CA 1
ATOM 544 C C . CYS A 1 72 ? 2.246 -3.488 -0.174 1.00 85.88 72 CYS A C 1
ATOM 546 O O . CYS A 1 72 ? 2.818 -3.706 0.892 1.00 85.88 72 CYS A O 1
ATOM 548 N N . GLY A 1 73 ? 2.502 -4.234 -1.255 1.00 84.44 73 GLY A N 1
ATOM 549 C CA . GLY A 1 73 ? 3.488 -5.322 -1.228 1.00 84.44 73 GLY A CA 1
ATOM 550 C C . GLY A 1 73 ? 4.876 -4.879 -0.731 1.00 84.44 73 GLY A C 1
ATOM 551 O O . GLY A 1 73 ? 5.228 -3.709 -0.840 1.00 84.44 73 GLY A O 1
ATOM 552 N N . MET A 1 74 ? 5.682 -5.839 -0.252 1.00 84.25 74 MET A N 1
ATOM 553 C CA . MET A 1 74 ? 6.993 -5.679 0.426 1.00 84.25 74 MET A CA 1
ATOM 554 C C . MET A 1 74 ? 8.071 -4.809 -0.264 1.00 84.25 74 MET A C 1
ATOM 556 O O . MET A 1 74 ? 9.141 -4.629 0.308 1.00 84.25 74 MET A O 1
ATOM 560 N N . TYR A 1 75 ? 7.822 -4.276 -1.459 1.00 92.81 75 TYR A N 1
ATOM 561 C CA . TYR A 1 75 ? 8.769 -3.465 -2.235 1.00 92.81 75 TYR A CA 1
ATOM 562 C C . TYR A 1 75 ? 8.128 -2.199 -2.807 1.00 92.81 75 TYR A C 1
ATOM 564 O O . TYR A 1 75 ? 8.613 -1.656 -3.796 1.00 92.81 75 TYR A O 1
ATOM 572 N N . CYS A 1 76 ? 7.015 -1.760 -2.226 1.00 92.31 76 CYS A N 1
ATOM 573 C CA . CYS A 1 76 ? 6.366 -0.517 -2.600 1.00 92.31 76 CYS A CA 1
ATOM 574 C C . CYS A 1 76 ? 6.946 0.658 -1.807 1.00 92.31 76 CYS A C 1
ATOM 576 O O . CYS A 1 76 ? 7.002 0.598 -0.581 1.00 92.31 76 CYS A O 1
ATOM 578 N N . GLU A 1 77 ? 7.354 1.714 -2.503 1.00 90.44 77 GLU A N 1
ATOM 579 C CA . GLU A 1 77 ? 7.876 2.946 -1.910 1.00 90.44 77 GLU A CA 1
ATOM 580 C C . GLU A 1 77 ? 6.771 3.997 -1.733 1.00 90.44 77 GLU A C 1
ATOM 582 O O . GLU A 1 77 ? 6.638 4.561 -0.646 1.00 90.44 77 GLU A O 1
ATOM 587 N N . ASP A 1 78 ? 5.925 4.199 -2.753 1.00 88.75 78 ASP A N 1
ATOM 588 C CA . ASP A 1 78 ? 4.740 5.063 -2.663 1.00 88.75 78 ASP A CA 1
ATOM 589 C C . ASP A 1 78 ? 3.450 4.245 -2.744 1.00 88.75 78 ASP A C 1
ATOM 591 O O . ASP A 1 78 ? 3.035 3.779 -3.811 1.00 88.75 78 ASP A O 1
ATOM 595 N N . CYS A 1 79 ? 2.808 4.087 -1.590 1.00 87.56 79 CYS A N 1
ATOM 596 C CA . CYS A 1 79 ? 1.544 3.383 -1.443 1.00 87.56 79 CYS A CA 1
ATOM 597 C C . CYS A 1 79 ? 0.401 4.388 -1.276 1.00 87.56 79 CYS A C 1
ATOM 599 O O . CYS A 1 79 ? 0.367 5.143 -0.301 1.00 87.56 79 CYS A O 1
ATOM 601 N N . GLN A 1 80 ? -0.561 4.368 -2.200 1.00 86.81 80 GLN A N 1
ATOM 602 C CA . GLN A 1 80 ? -1.720 5.256 -2.178 1.00 86.81 80 GLN A CA 1
ATOM 603 C C . GLN A 1 80 ? -3.036 4.492 -2.038 1.00 86.81 80 GLN A C 1
ATOM 605 O O . GLN A 1 80 ? -3.255 3.439 -2.638 1.00 86.81 80 GLN A O 1
ATOM 610 N N . ASN A 1 81 ? -3.951 5.078 -1.268 1.00 85.12 81 ASN A N 1
ATOM 611 C CA . ASN A 1 81 ? -5.328 4.612 -1.150 1.00 85.12 81 ASN A CA 1
ATOM 612 C C . ASN A 1 81 ? -6.109 5.037 -2.400 1.00 85.12 81 ASN A C 1
ATOM 614 O O . ASN A 1 81 ? -6.329 6.231 -2.600 1.00 85.12 81 ASN A O 1
ATOM 618 N N . ILE A 1 82 ? -6.563 4.086 -3.224 1.00 83.19 82 ILE A N 1
ATOM 619 C CA . ILE A 1 82 ? -7.471 4.417 -4.340 1.00 83.19 82 ILE A CA 1
ATOM 620 C C . ILE A 1 82 ? -8.876 4.675 -3.794 1.00 83.19 82 ILE A C 1
ATOM 622 O O . ILE A 1 82 ? -9.577 5.596 -4.210 1.00 83.19 82 ILE A O 1
ATOM 626 N N . ASN A 1 83 ? -9.313 3.818 -2.877 1.00 83.50 83 ASN A N 1
ATOM 627 C CA . ASN A 1 83 ? -10.633 3.870 -2.274 1.00 83.50 83 ASN A CA 1
ATOM 628 C C . ASN A 1 83 ? -10.555 3.333 -0.833 1.00 83.50 83 ASN A C 1
ATOM 630 O O . ASN A 1 83 ? -9.477 3.070 -0.304 1.00 83.50 83 ASN A O 1
ATOM 634 N N . LYS A 1 84 ? -11.708 3.169 -0.179 1.00 77.81 84 LYS A N 1
ATOM 635 C CA . LYS A 1 84 ? -11.774 2.712 1.218 1.00 77.81 84 LYS A CA 1
ATOM 636 C C . LYS A 1 84 ? -11.319 1.256 1.427 1.00 77.81 84 LYS A C 1
ATOM 638 O O 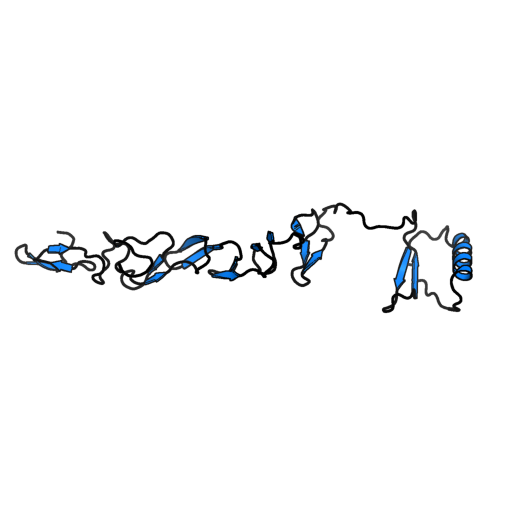. LYS A 1 84 ? -11.255 0.816 2.571 1.00 77.81 84 LYS A O 1
ATOM 643 N N . PHE A 1 85 ? -11.059 0.512 0.350 1.00 77.69 85 PHE A N 1
ATOM 644 C CA . PHE A 1 85 ? -10.780 -0.923 0.367 1.00 77.69 85 PHE A CA 1
ATOM 645 C C . PHE A 1 85 ? -9.533 -1.334 -0.421 1.00 77.69 85 PHE A C 1
ATOM 647 O O . PHE A 1 85 ? -9.031 -2.422 -0.162 1.00 77.69 85 PHE A O 1
ATOM 654 N N . ASP A 1 86 ? -8.993 -0.497 -1.307 1.00 83.00 86 ASP A N 1
ATOM 655 C CA . ASP A 1 86 ? -7.925 -0.849 -2.241 1.00 83.00 86 ASP A CA 1
ATOM 656 C C . ASP A 1 86 ? -6.717 0.078 -2.117 1.00 83.00 86 ASP A C 1
ATOM 658 O O . ASP A 1 86 ? -6.831 1.305 -2.017 1.00 83.00 86 ASP A O 1
ATOM 662 N N . LEU A 1 87 ? -5.549 -0.558 -2.170 1.00 86.62 87 LEU A N 1
ATOM 663 C CA . LEU A 1 87 ? -4.237 0.066 -2.145 1.00 86.62 87 LEU A CA 1
ATOM 664 C C . LEU A 1 87 ? -3.586 -0.125 -3.503 1.00 86.62 87 LEU A C 1
ATOM 666 O O . LEU A 1 87 ? -3.558 -1.244 -4.008 1.00 86.62 87 LEU A O 1
ATOM 670 N N . LYS A 1 88 ? -3.018 0.950 -4.039 1.00 89.69 88 LYS A N 1
ATOM 671 C CA . LYS A 1 88 ? -2.189 0.912 -5.235 1.00 89.69 88 LYS A CA 1
ATOM 672 C C . LYS A 1 88 ? -0.774 1.296 -4.883 1.00 89.69 88 LYS A C 1
ATOM 674 O O . LYS A 1 88 ? -0.540 2.311 -4.228 1.00 89.69 88 LYS A O 1
ATOM 679 N N . CYS A 1 89 ? 0.159 0.506 -5.389 1.00 90.88 89 CYS A N 1
ATOM 680 C CA . CYS A 1 89 ? 1.543 0.918 -5.419 1.00 90.88 89 CYS A CA 1
ATOM 681 C C . CYS A 1 89 ? 1.788 1.791 -6.650 1.00 90.88 89 CYS A C 1
ATOM 683 O O . CYS A 1 89 ? 1.595 1.326 -7.775 1.00 90.88 89 CYS A O 1
ATOM 685 N N . ASN A 1 90 ? 2.180 3.045 -6.448 1.00 89.31 90 ASN A N 1
ATOM 686 C CA . ASN A 1 90 ? 2.559 3.917 -7.555 1.00 89.31 90 ASN A CA 1
ATOM 687 C C . ASN A 1 90 ? 4.017 3.727 -7.937 1.00 89.31 90 ASN A C 1
ATOM 689 O O . ASN A 1 90 ? 4.304 3.560 -9.119 1.00 89.31 90 ASN A O 1
ATOM 693 N N . ASP A 1 91 ? 4.891 3.684 -6.932 1.00 91.00 91 ASP A N 1
ATOM 694 C CA . ASP A 1 91 ? 6.328 3.559 -7.122 1.00 91.00 91 ASP A CA 1
ATOM 695 C C . ASP A 1 91 ? 6.860 2.364 -6.338 1.00 91.00 91 ASP A C 1
ATOM 697 O O . ASP A 1 91 ? 6.601 2.206 -5.142 1.00 91.00 91 ASP A O 1
ATOM 701 N N . CYS A 1 92 ? 7.609 1.512 -7.031 1.00 94.19 92 CYS A N 1
ATOM 702 C CA . CYS A 1 92 ? 8.318 0.390 -6.438 1.00 94.19 92 CYS A CA 1
ATOM 703 C C . CYS A 1 92 ? 9.765 0.782 -6.135 1.00 94.19 92 CYS A C 1
ATOM 705 O O . CYS A 1 92 ? 10.372 1.559 -6.870 1.00 94.19 92 CYS A O 1
ATOM 707 N N . MET A 1 93 ? 10.339 0.175 -5.098 1.00 94.62 93 MET A N 1
ATOM 708 C CA . MET A 1 93 ? 11.756 0.324 -4.773 1.00 94.62 93 MET A CA 1
ATOM 709 C C . MET A 1 93 ? 12.643 -0.073 -5.972 1.00 94.62 93 MET A C 1
ATOM 711 O O . MET A 1 93 ? 12.256 -0.951 -6.756 1.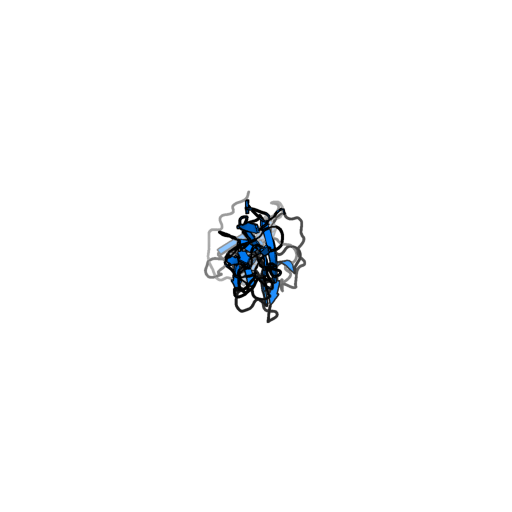00 94.62 93 MET A O 1
ATOM 715 N N . PRO A 1 94 ? 13.868 0.479 -6.090 1.00 94.12 94 PRO A N 1
ATOM 716 C CA . PRO A 1 94 ? 14.818 0.072 -7.121 1.00 94.12 94 PRO A CA 1
ATOM 717 C C . PRO A 1 94 ? 14.999 -1.451 -7.189 1.00 94.12 94 PRO A C 1
ATOM 719 O O . PRO A 1 94 ? 15.090 -2.142 -6.173 1.00 94.12 94 PRO A O 1
ATOM 722 N N . GLY A 1 95 ? 15.041 -1.975 -8.410 1.00 94.56 95 GLY A N 1
ATOM 723 C CA . GLY A 1 95 ? 15.071 -3.403 -8.714 1.00 94.56 95 GLY A CA 1
ATOM 724 C C . GLY A 1 95 ? 13.687 -4.029 -8.888 1.00 94.56 95 GLY A C 1
ATOM 725 O O . GLY A 1 95 ? 13.615 -5.234 -9.141 1.00 94.56 95 GLY A O 1
ATOM 726 N N . TYR A 1 96 ? 12.610 -3.243 -8.791 1.00 96.31 96 TYR A N 1
ATOM 727 C CA . TYR A 1 96 ? 11.236 -3.691 -8.998 1.00 96.31 96 TYR A CA 1
ATOM 728 C C . TYR A 1 96 ? 10.435 -2.743 -9.903 1.00 96.31 96 TYR A C 1
ATOM 730 O O . TYR A 1 96 ? 10.772 -1.571 -10.042 1.00 96.31 96 TYR A O 1
ATOM 738 N N . TYR A 1 97 ? 9.355 -3.255 -10.496 1.00 94.19 97 TYR A N 1
ATOM 739 C CA . TYR A 1 97 ? 8.391 -2.499 -11.300 1.00 94.19 97 TYR A CA 1
ATOM 740 C C . TYR A 1 97 ? 6.945 -2.852 -10.912 1.00 94.19 97 TYR A C 1
ATOM 742 O O . TYR A 1 97 ? 6.689 -3.984 -10.476 1.00 94.19 97 TYR A O 1
ATOM 750 N N . PRO A 1 98 ? 5.995 -1.912 -11.051 1.00 91.38 98 PRO A N 1
ATOM 751 C CA . PRO A 1 98 ? 4.609 -2.134 -10.661 1.00 91.38 98 PRO A CA 1
ATOM 752 C C . PRO A 1 98 ? 3.858 -2.985 -11.694 1.00 91.38 98 PRO A C 1
ATOM 754 O O . PRO A 1 98 ? 3.872 -2.703 -12.889 1.00 91.38 98 PRO A O 1
ATOM 757 N N . VAL A 1 99 ? 3.146 -4.008 -11.218 1.00 91.69 99 VAL A N 1
ATOM 758 C CA . VAL A 1 99 ? 2.153 -4.780 -11.977 1.00 91.69 99 VAL A CA 1
ATOM 759 C C . VAL A 1 99 ? 0.914 -4.948 -11.109 1.00 91.69 99 VAL A C 1
ATOM 761 O O . VAL A 1 99 ? 0.939 -5.667 -10.106 1.00 91.69 99 VAL A O 1
ATOM 764 N N . LEU A 1 100 ? -0.182 -4.303 -11.518 1.00 86.12 100 LEU A N 1
ATOM 765 C CA . LEU A 1 100 ? -1.402 -4.169 -10.714 1.00 86.12 100 LEU A CA 1
ATOM 766 C C . LEU A 1 100 ? -1.069 -3.492 -9.370 1.00 86.12 100 LEU A C 1
ATOM 768 O O . LEU A 1 100 ? -0.685 -2.327 -9.368 1.00 86.12 100 LEU A O 1
ATOM 772 N N . ASP A 1 101 ? -1.128 -4.237 -8.263 1.00 83.88 101 ASP A N 1
ATOM 773 C CA . ASP A 1 101 ? -0.863 -3.746 -6.901 1.00 83.88 101 ASP A CA 1
ATOM 774 C C . ASP A 1 101 ? 0.396 -4.377 -6.281 1.00 83.88 101 ASP A C 1
ATOM 776 O O . ASP A 1 101 ? 0.606 -4.347 -5.064 1.00 83.88 101 ASP A O 1
ATOM 780 N N . LYS A 1 102 ? 1.227 -5.020 -7.109 1.00 89.50 102 LYS A N 1
ATOM 781 C CA . LYS A 1 102 ? 2.442 -5.712 -6.672 1.00 89.50 102 LYS A CA 1
ATOM 782 C C . LYS A 1 102 ? 3.661 -5.180 -7.399 1.00 89.50 102 LYS A C 1
ATOM 784 O O . LYS A 1 102 ? 3.616 -4.871 -8.582 1.00 89.50 102 LYS A O 1
ATOM 789 N N . CYS A 1 103 ? 4.774 -5.171 -6.685 1.00 94.75 103 CYS A N 1
ATOM 790 C CA . CYS A 1 103 ? 6.081 -4.892 -7.247 1.00 94.75 103 CYS A CA 1
ATOM 791 C C . CYS A 1 103 ? 6.752 -6.211 -7.636 1.00 94.75 103 CYS A C 1
ATOM 793 O O . CYS A 1 103 ? 6.971 -7.076 -6.783 1.00 94.75 103 CYS A O 1
ATOM 795 N N . LEU A 1 104 ? 7.050 -6.383 -8.923 1.00 94.62 104 LEU A N 1
ATOM 796 C CA . LEU A 1 104 ? 7.765 -7.543 -9.455 1.00 94.62 104 LEU A CA 1
ATOM 797 C C . LEU A 1 104 ? 9.223 -7.187 -9.712 1.00 94.62 104 LEU A C 1
ATOM 799 O O . LEU A 1 104 ? 9.537 -6.054 -10.050 1.00 94.62 104 LEU A O 1
ATOM 803 N N . ARG A 1 105 ? 10.125 -8.152 -9.533 1.00 96.25 105 ARG A N 1
ATOM 804 C CA . ARG A 1 105 ? 11.567 -7.924 -9.658 1.00 96.25 105 ARG A CA 1
ATOM 805 C C . ARG A 1 105 ? 11.972 -7.723 -11.124 1.00 96.25 105 ARG A C 1
ATOM 807 O O . ARG A 1 105 ? 11.511 -8.455 -12.001 1.00 96.25 105 ARG A O 1
ATOM 814 N N . CYS A 1 106 ? 12.867 -6.773 -11.370 1.00 94.69 106 CYS A N 1
ATOM 815 C CA . CYS A 1 106 ? 13.524 -6.576 -12.659 1.00 94.69 106 CYS A CA 1
ATOM 816 C C . CYS A 1 106 ? 14.477 -7.737 -13.007 1.00 94.69 106 CYS A C 1
ATOM 818 O O . CYS A 1 106 ? 14.895 -8.509 -12.138 1.00 94.69 106 CYS A O 1
ATOM 820 N N . GLU A 1 107 ? 14.867 -7.853 -14.279 1.00 91.25 107 GLU A N 1
ATOM 821 C CA . GLU A 1 107 ? 15.965 -8.736 -14.689 1.00 91.25 107 GLU A CA 1
ATOM 822 C C . GLU A 1 107 ? 17.281 -8.326 -13.995 1.00 91.25 107 GLU A C 1
ATOM 824 O O . GLU A 1 107 ? 17.492 -7.159 -13.672 1.00 91.25 107 GLU A O 1
ATOM 829 N N . ASN A 1 108 ? 18.188 -9.287 -13.770 1.00 89.25 108 ASN A N 1
ATOM 830 C CA . ASN A 1 108 ? 19.376 -9.117 -12.911 1.00 89.25 108 ASN A CA 1
ATOM 831 C C . ASN A 1 108 ? 20.318 -7.962 -13.304 1.00 89.25 108 ASN A C 1
ATOM 833 O O . ASN A 1 108 ? 21.115 -7.531 -12.474 1.00 89.25 108 ASN A O 1
ATOM 837 N N . ASN A 1 109 ? 20.251 -7.480 -14.546 1.00 86.00 109 ASN A N 1
ATOM 838 C CA . ASN A 1 109 ? 21.100 -6.391 -15.027 1.00 86.00 109 ASN A CA 1
ATOM 839 C C . ASN A 1 109 ? 20.476 -4.999 -14.827 1.00 86.00 109 ASN A C 1
ATOM 841 O O . ASN A 1 109 ? 21.211 -4.011 -14.881 1.00 86.00 109 ASN A O 1
ATOM 845 N N . CYS A 1 110 ? 19.169 -4.906 -14.549 1.00 89.06 110 CYS A N 1
ATOM 846 C CA . CYS A 1 110 ? 18.499 -3.636 -14.285 1.00 89.06 110 CYS A CA 1
ATOM 847 C C . CYS A 1 110 ? 18.670 -3.215 -12.814 1.00 89.06 110 CYS A C 1
ATOM 849 O O . CYS A 1 110 ? 18.360 -3.982 -11.902 1.00 89.06 110 CYS A O 1
ATOM 851 N N . ILE A 1 111 ? 19.077 -1.964 -12.583 1.00 90.56 111 ILE A N 1
ATOM 852 C CA . ILE A 1 111 ? 18.930 -1.283 -11.286 1.00 90.56 111 ILE A CA 1
ATOM 853 C C . ILE A 1 111 ? 17.492 -0.779 -11.138 1.00 90.56 111 ILE A C 1
ATOM 855 O O . ILE A 1 111 ? 16.901 -0.932 -10.079 1.00 90.56 111 ILE A O 1
ATOM 859 N N . THR A 1 112 ? 16.898 -0.214 -12.189 1.00 91.25 112 THR A N 1
ATOM 860 C CA . THR A 1 112 ? 15.474 0.165 -12.229 1.00 91.25 112 THR A CA 1
ATOM 861 C C . THR A 1 112 ? 14.864 -0.316 -13.537 1.00 91.25 112 THR A C 1
ATOM 863 O O . THR A 1 112 ? 15.557 -0.360 -14.553 1.00 91.25 112 THR A O 1
ATOM 866 N N . CYS A 1 113 ? 13.586 -0.689 -13.533 1.00 90.75 113 CYS A N 1
ATOM 867 C CA . CYS A 1 113 ? 12.840 -1.058 -14.735 1.00 90.75 113 CYS A CA 1
ATOM 868 C C . CYS A 1 113 ? 11.409 -0.512 -14.675 1.00 90.75 113 CYS A C 1
ATOM 870 O O . CYS A 1 113 ? 10.938 -0.125 -13.606 1.00 90.75 113 CYS A O 1
ATOM 872 N N . LYS A 1 114 ? 10.736 -0.436 -15.826 1.00 90.19 114 LYS A N 1
ATOM 873 C CA . LYS A 1 114 ? 9.406 0.168 -15.964 1.00 90.19 114 LYS A CA 1
ATOM 874 C C . LYS A 1 114 ? 8.459 -0.788 -16.680 1.00 90.19 114 LYS A C 1
ATOM 876 O O . LYS A 1 114 ? 8.815 -1.296 -17.728 1.00 90.19 114 LYS A O 1
ATOM 881 N N . ASP A 1 115 ? 7.260 -1.007 -16.145 1.00 88.06 115 ASP A N 1
ATOM 882 C CA . ASP A 1 115 ? 6.159 -1.808 -16.722 1.00 88.06 115 ASP A CA 1
ATOM 883 C C . ASP A 1 115 ? 6.449 -3.306 -17.004 1.00 88.06 115 ASP A C 1
ATOM 885 O O . ASP A 1 115 ? 5.529 -4.125 -16.980 1.00 88.06 115 ASP A O 1
ATOM 889 N N . GLN A 1 116 ? 7.705 -3.699 -17.238 1.00 88.31 116 GLN A N 1
ATOM 890 C CA . GLN A 1 116 ? 8.173 -5.053 -17.526 1.00 88.31 116 GLN A CA 1
ATOM 891 C C . GLN A 1 116 ? 9.571 -5.291 -16.940 1.00 88.31 116 GLN A C 1
ATOM 893 O O . GLN A 1 116 ? 10.375 -4.368 -16.798 1.00 88.31 116 GLN A O 1
ATOM 898 N N . SER A 1 117 ? 9.905 -6.556 -16.661 1.00 90.56 117 SER A N 1
ATOM 899 C CA . SER A 1 117 ? 11.171 -6.917 -16.005 1.00 90.56 117 SER A CA 1
ATOM 900 C C . SER A 1 117 ? 12.416 -6.587 -16.829 1.00 90.56 117 SER A C 1
ATOM 902 O O . SER A 1 117 ? 13.477 -6.367 -16.253 1.00 90.56 117 SER A O 1
ATOM 904 N N . ASN A 1 118 ? 12.303 -6.585 -18.157 1.00 83.75 118 ASN A N 1
ATOM 905 C CA . ASN A 1 118 ? 13.394 -6.348 -19.105 1.00 83.75 118 ASN A CA 1
ATOM 906 C C . ASN A 1 118 ? 13.474 -4.899 -19.608 1.00 83.75 118 ASN A C 1
ATOM 908 O O . ASN A 1 118 ? 14.436 -4.560 -20.292 1.00 83.75 118 ASN A O 1
ATOM 912 N N . LEU A 1 119 ? 12.496 -4.046 -19.296 1.00 84.19 119 LEU A N 1
ATOM 913 C CA . LEU A 1 119 ? 12.523 -2.640 -19.695 1.00 84.19 119 LEU A CA 1
ATOM 914 C C . LEU A 1 119 ? 13.296 -1.830 -18.653 1.00 84.19 119 LEU A C 1
ATOM 916 O O . LEU A 1 119 ? 12.714 -1.104 -17.845 1.00 84.19 119 LEU A O 1
ATOM 920 N N . CYS A 1 120 ? 14.616 -2.013 -18.619 1.00 86.06 120 CYS A N 1
ATOM 921 C CA . CYS A 1 120 ? 15.466 -1.294 -17.682 1.00 86.06 120 CYS A CA 1
ATOM 922 C C . CYS A 1 120 ? 15.440 0.216 -17.974 1.00 86.06 120 CYS A C 1
ATOM 924 O O . CYS A 1 120 ? 15.586 0.628 -19.120 1.00 86.06 120 CYS A O 1
ATOM 926 N N . THR A 1 121 ? 15.339 1.039 -16.934 1.00 86.62 121 THR A N 1
ATOM 927 C CA . THR A 1 121 ? 15.553 2.494 -16.993 1.00 86.62 121 THR A CA 1
ATOM 928 C C . THR A 1 121 ? 16.925 2.896 -16.433 1.00 86.62 121 THR A C 1
ATOM 930 O O . THR A 1 121 ? 17.417 3.979 -16.732 1.00 86.62 121 THR A O 1
ATOM 933 N N . SER A 1 122 ? 17.586 2.013 -15.669 1.00 85.75 122 SER A N 1
ATOM 934 C CA . SER A 1 122 ? 18.995 2.131 -15.255 1.00 85.75 122 SER A CA 1
ATOM 935 C C . SER A 1 122 ? 19.602 0.749 -14.972 1.00 85.75 122 SER A C 1
ATOM 937 O O . SER A 1 122 ? 18.855 -0.194 -14.698 1.00 85.75 122 SER A O 1
ATOM 939 N N . CYS A 1 123 ? 20.936 0.596 -15.037 1.00 85.81 123 CYS A N 1
ATOM 940 C CA . CYS A 1 123 ? 21.619 -0.709 -14.978 1.00 85.81 123 CYS A CA 1
ATOM 941 C C . CYS A 1 123 ? 22.973 -0.713 -14.258 1.00 85.81 123 CYS A C 1
ATOM 943 O O . CYS A 1 123 ? 23.662 0.301 -14.203 1.00 85.81 123 CYS A O 1
ATOM 945 N N . TYR A 1 124 ? 23.365 -1.884 -13.732 1.00 78.25 124 TYR A N 1
ATOM 946 C CA . TYR A 1 124 ? 24.616 -2.074 -12.972 1.00 78.25 124 TYR A CA 1
ATOM 947 C C . TYR A 1 124 ? 25.877 -1.983 -13.835 1.00 78.25 124 TYR A C 1
ATOM 949 O O . TYR A 1 124 ? 26.965 -1.713 -13.329 1.00 78.25 124 TYR A O 1
ATOM 957 N N . ARG A 1 125 ? 25.735 -2.238 -15.135 1.00 72.75 125 ARG A N 1
ATOM 958 C CA . ARG A 1 125 ? 26.777 -2.086 -16.150 1.00 72.75 125 ARG A CA 1
ATOM 959 C C . ARG A 1 125 ? 26.203 -1.253 -17.286 1.00 72.75 125 ARG A C 1
ATOM 961 O O . ARG A 1 125 ? 24.995 -1.301 -17.515 1.00 72.75 125 ARG A O 1
ATOM 968 N N . ASN A 1 126 ? 27.061 -0.562 -18.035 1.00 63.41 126 ASN A N 1
ATOM 969 C CA . ASN A 1 126 ? 26.698 0.181 -19.254 1.00 63.41 126 ASN A CA 1
ATOM 970 C C . ASN A 1 126 ? 26.154 -0.723 -20.392 1.00 63.41 126 ASN A C 1
ATOM 972 O O . ASN A 1 126 ? 26.106 -0.298 -21.539 1.00 63.41 126 ASN A O 1
ATOM 976 N N . ASP A 1 127 ? 25.761 -1.961 -20.085 1.00 61.12 127 ASP A N 1
ATOM 977 C CA . ASP A 1 127 ? 25.358 -3.008 -21.025 1.00 61.12 127 ASP A CA 1
ATOM 978 C C . ASP A 1 127 ? 23.848 -2.980 -21.318 1.00 61.12 127 ASP A C 1
ATOM 980 O O . ASP A 1 127 ? 23.351 -3.773 -22.113 1.00 61.12 127 ASP A O 1
ATOM 984 N N . CYS A 1 128 ? 23.096 -2.087 -20.672 1.00 64.31 128 CYS A N 1
ATOM 985 C CA . CYS A 1 128 ? 21.719 -1.819 -21.056 1.00 64.31 128 CYS A CA 1
ATOM 986 C C . CYS A 1 128 ? 21.711 -0.704 -22.085 1.00 64.31 128 CYS A C 1
ATOM 988 O O . CYS A 1 128 ? 21.820 0.473 -21.738 1.00 64.31 128 CYS A O 1
ATOM 990 N N . GLU A 1 129 ? 21.578 -1.069 -23.354 1.00 61.88 129 GLU A N 1
ATOM 991 C CA . GLU A 1 129 ? 21.236 -0.094 -24.378 1.00 61.88 129 GLU A CA 1
ATOM 992 C C . GLU A 1 129 ? 19.827 0.434 -24.086 1.00 61.88 129 GLU A C 1
ATOM 994 O O . GLU A 1 129 ? 18.817 -0.188 -24.405 1.00 61.88 129 GLU A O 1
ATOM 999 N N . LEU A 1 130 ? 19.756 1.589 -23.422 1.00 62.31 130 LEU A N 1
ATOM 1000 C CA . LEU A 1 130 ? 18.532 2.368 -23.317 1.00 62.31 130 LEU A CA 1
ATOM 1001 C C . LEU A 1 130 ? 18.205 2.862 -24.728 1.00 62.31 130 LEU A C 1
ATOM 1003 O O . LEU A 1 130 ? 18.763 3.870 -25.160 1.00 62.31 130 LEU A O 1
ATOM 1007 N N . CYS A 1 131 ? 17.330 2.170 -25.459 1.00 65.75 131 CYS A N 1
ATOM 1008 C CA . CYS A 1 131 ? 16.940 2.597 -26.807 1.00 65.75 131 CYS A CA 1
ATOM 1009 C C . CYS A 1 131 ? 16.417 4.040 -26.792 1.00 65.75 131 CYS A C 1
ATOM 1011 O O . CYS A 1 131 ? 16.784 4.843 -27.639 1.00 65.75 131 CYS A O 1
ATOM 1013 N N . GLU A 1 132 ? 15.679 4.403 -25.741 1.00 65.88 132 GLU A N 1
ATOM 1014 C CA . GLU A 1 132 ? 15.121 5.747 -25.545 1.00 65.88 132 GLU A CA 1
ATOM 1015 C C . GLU A 1 132 ? 16.175 6.833 -25.268 1.00 65.88 132 GLU A C 1
ATOM 1017 O O . GLU A 1 132 ? 15.873 8.021 -25.363 1.00 65.88 132 GLU A O 1
ATOM 1022 N N . SER A 1 133 ? 17.423 6.463 -24.952 1.00 67.62 133 SER A N 1
ATOM 1023 C CA . SER A 1 133 ? 18.514 7.441 -24.831 1.00 67.62 133 SER A CA 1
ATOM 1024 C C . SER A 1 133 ? 18.972 7.995 -26.186 1.00 67.62 133 SER A C 1
ATOM 1026 O O . SER A 1 133 ? 19.713 8.979 -26.228 1.00 67.62 133 SER A O 1
ATOM 1028 N N . PHE A 1 134 ? 18.499 7.409 -27.293 1.00 72.56 134 PHE A N 1
ATOM 1029 C CA . PHE A 1 134 ? 18.793 7.852 -28.650 1.00 72.56 134 PHE A CA 1
ATOM 1030 C C . PHE A 1 134 ? 17.510 8.301 -29.367 1.00 72.56 134 PHE A C 1
ATOM 1032 O O . PHE A 1 134 ? 16.606 7.489 -29.569 1.00 72.56 134 PHE A O 1
ATOM 1039 N N . PRO A 1 135 ? 17.411 9.575 -29.802 1.00 78.62 135 PRO A N 1
ATOM 1040 C CA . PRO A 1 135 ? 16.262 10.048 -30.568 1.00 78.62 135 PRO A CA 1
ATOM 1041 C C . PRO A 1 135 ? 16.007 9.178 -31.810 1.00 78.62 135 PRO A C 1
ATOM 1043 O O . PRO A 1 135 ? 16.897 9.013 -32.646 1.00 78.62 135 PRO A O 1
ATOM 1046 N N . GLY A 1 136 ? 14.791 8.633 -31.921 1.00 80.31 136 GLY A N 1
ATOM 1047 C CA . GLY A 1 136 ? 14.346 7.797 -33.046 1.00 80.31 136 GLY A CA 1
ATOM 1048 C C . GLY A 1 136 ? 14.633 6.298 -32.894 1.00 80.31 136 GLY A C 1
ATOM 1049 O O . GLY A 1 136 ? 14.311 5.522 -33.795 1.00 80.31 136 GLY A O 1
ATOM 1050 N N . TYR A 1 137 ? 15.204 5.872 -31.763 1.00 76.69 137 TYR A N 1
ATOM 1051 C CA . TYR A 1 137 ? 15.275 4.464 -31.385 1.00 76.69 137 TYR A CA 1
ATOM 1052 C C . TYR A 1 137 ? 14.188 4.117 -30.367 1.00 76.69 137 TYR A C 1
ATOM 1054 O O . TYR A 1 137 ? 13.930 4.838 -29.405 1.00 76.69 137 TYR A O 1
ATOM 1062 N N . TYR A 1 138 ? 13.575 2.962 -30.578 1.00 77.31 138 TYR A N 1
ATOM 1063 C CA . TYR A 1 138 ? 12.478 2.413 -29.800 1.00 77.31 138 TYR A CA 1
ATOM 1064 C C . TYR A 1 138 ? 12.841 1.002 -29.364 1.00 77.31 138 TYR A C 1
ATOM 1066 O O . TYR A 1 138 ? 13.463 0.253 -30.113 1.00 77.31 138 TYR A O 1
ATOM 1074 N N . THR A 1 139 ? 12.440 0.611 -28.163 1.00 72.56 139 THR A N 1
ATOM 1075 C CA . THR A 1 139 ? 12.665 -0.755 -27.688 1.00 72.56 139 THR A CA 1
ATOM 1076 C C . THR A 1 139 ? 11.671 -1.711 -28.354 1.00 72.56 139 THR A C 1
ATOM 1078 O O . THR A 1 139 ? 10.461 -1.581 -28.173 1.00 72.56 139 THR A O 1
ATOM 1081 N N . ASP A 1 140 ? 12.164 -2.703 -29.095 1.00 73.81 140 ASP A N 1
ATOM 1082 C CA . ASP A 1 140 ? 11.387 -3.885 -29.463 1.00 73.81 140 ASP A CA 1
ATOM 1083 C C . ASP A 1 140 ? 11.357 -4.843 -28.269 1.00 73.81 140 ASP A C 1
ATOM 1085 O O . ASP A 1 140 ? 12.320 -5.558 -27.977 1.00 73.81 140 ASP A O 1
ATOM 1089 N N . PHE A 1 141 ? 10.226 -4.854 -27.569 1.00 61.91 141 PHE A N 1
ATOM 1090 C CA . PHE A 1 141 ? 10.018 -5.669 -26.376 1.00 61.91 141 PHE A CA 1
ATOM 1091 C C . PHE A 1 141 ? 10.012 -7.176 -26.644 1.00 61.91 141 PHE A C 1
ATOM 1093 O O . PHE A 1 141 ? 10.389 -7.943 -25.757 1.00 61.91 141 PHE A O 1
ATOM 1100 N N . GLN A 1 142 ? 9.590 -7.614 -27.836 1.00 65.56 142 GLN A N 1
ATOM 1101 C CA . GLN A 1 142 ? 9.542 -9.039 -28.175 1.00 65.56 142 GLN A CA 1
ATOM 1102 C C . GLN A 1 142 ? 10.944 -9.579 -28.440 1.00 65.56 142 GLN A C 1
ATOM 1104 O O . GLN A 1 142 ? 11.277 -10.678 -27.998 1.00 65.56 142 GLN A O 1
ATOM 1109 N N . ASN A 1 143 ? 11.767 -8.789 -29.127 1.00 68.62 143 ASN A N 1
ATOM 1110 C CA . ASN A 1 143 ? 13.085 -9.216 -29.585 1.00 68.62 143 ASN A CA 1
ATOM 1111 C C . ASN A 1 143 ? 14.241 -8.702 -28.712 1.00 68.62 143 ASN A C 1
ATOM 1113 O O . ASN A 1 143 ? 15.377 -9.123 -28.916 1.00 68.62 143 ASN A O 1
ATOM 1117 N N . LYS A 1 144 ? 13.963 -7.839 -27.723 1.00 65.38 144 LYS A N 1
ATOM 1118 C CA . LYS A 1 1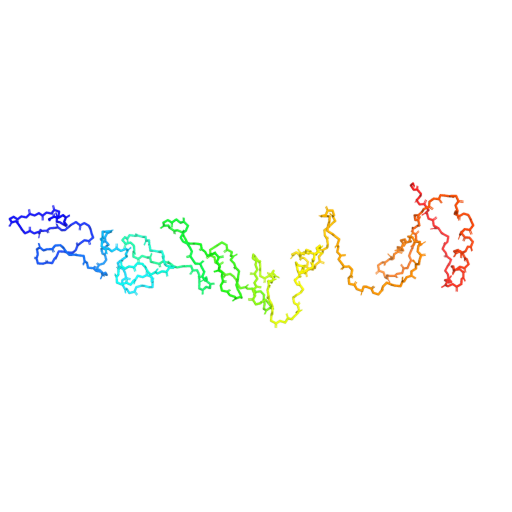44 ? 14.954 -7.199 -26.839 1.00 65.38 144 LYS A CA 1
ATOM 1119 C C . LYS A 1 144 ? 16.035 -6.423 -27.614 1.00 65.38 144 LYS A C 1
ATOM 1121 O O . LYS A 1 144 ? 17.213 -6.502 -27.275 1.00 65.38 144 LYS A O 1
ATOM 1126 N N . VAL A 1 145 ? 15.644 -5.691 -28.660 1.00 69.94 145 VAL A N 1
ATOM 1127 C CA . VAL A 1 145 ? 16.556 -4.900 -29.514 1.00 69.94 145 VAL A CA 1
ATOM 1128 C C . VAL A 1 145 ? 16.042 -3.477 -29.714 1.00 69.94 145 VAL A C 1
ATOM 1130 O O . VAL A 1 145 ? 14.838 -3.243 -29.670 1.00 69.94 145 VAL A O 1
ATOM 1133 N N . CYS A 1 146 ? 16.935 -2.521 -29.966 1.00 74.38 146 CYS A N 1
ATOM 1134 C CA . CYS A 1 146 ? 16.541 -1.175 -30.373 1.00 74.38 146 CYS A CA 1
ATOM 1135 C C . CYS A 1 146 ? 16.211 -1.148 -31.867 1.00 74.38 146 CYS A C 1
ATOM 1137 O O . CYS A 1 146 ? 17.058 -1.461 -32.703 1.00 74.38 146 CYS A O 1
ATOM 1139 N N . ILE A 1 147 ? 14.988 -0.754 -32.205 1.00 82.31 147 ILE A N 1
ATOM 1140 C CA . ILE A 1 147 ? 14.501 -0.606 -33.576 1.00 82.31 147 ILE A CA 1
ATOM 1141 C C . ILE A 1 147 ? 14.191 0.856 -33.875 1.00 82.31 147 ILE A C 1
ATOM 1143 O O . ILE A 1 147 ? 13.883 1.636 -32.980 1.00 82.31 147 ILE A O 1
ATOM 1147 N N . THR A 1 148 ? 14.238 1.230 -35.145 1.00 84.12 148 THR A N 1
ATOM 1148 C CA . THR A 1 148 ? 13.730 2.523 -35.609 1.00 84.12 148 THR A CA 1
ATOM 1149 C C . THR A 1 148 ? 12.290 2.352 -36.089 1.00 84.12 148 THR A C 1
ATOM 1151 O O . THR A 1 148 ? 11.923 1.294 -36.610 1.00 84.12 148 THR A O 1
ATOM 1154 N N . GLN A 1 149 ? 11.446 3.367 -35.901 1.00 80.81 149 GLN A N 1
ATOM 1155 C CA . GLN A 1 149 ? 10.093 3.371 -36.459 1.00 80.81 149 GLN A CA 1
ATOM 1156 C C . GLN A 1 149 ? 10.066 4.218 -37.727 1.00 80.81 149 GLN A C 1
ATOM 1158 O O . GLN A 1 149 ? 10.517 5.357 -37.748 1.00 80.81 149 GLN A O 1
ATOM 1163 N N . PHE A 1 150 ? 9.533 3.666 -38.815 1.00 78.94 150 PHE A N 1
ATOM 1164 C CA . PHE A 1 150 ? 9.365 4.431 -40.046 1.00 78.94 150 PHE A CA 1
ATOM 1165 C C . PHE A 1 150 ? 8.150 5.359 -39.939 1.00 78.94 150 PHE A C 1
ATOM 1167 O O . PHE A 1 150 ? 7.044 4.902 -39.658 1.00 78.94 150 PHE A O 1
ATOM 1174 N N . GLY A 1 151 ? 8.345 6.644 -40.249 1.00 79.75 151 GLY A N 1
ATOM 1175 C CA . GLY A 1 151 ? 7.256 7.621 -40.386 1.00 79.75 151 GLY A CA 1
ATOM 1176 C C . GLY A 1 151 ? 6.936 8.436 -39.130 1.00 79.75 151 GLY A C 1
ATOM 1177 O O . GLY A 1 151 ? 5.969 9.193 -39.142 1.00 79.75 151 GLY A O 1
ATOM 1178 N N . ASP A 1 152 ? 7.748 8.328 -38.081 1.00 77.81 152 ASP A N 1
ATOM 1179 C CA . ASP A 1 152 ? 7.678 9.158 -36.868 1.00 77.81 152 ASP A CA 1
ATOM 1180 C C . ASP A 1 152 ? 8.205 10.597 -37.074 1.00 77.81 152 ASP A C 1
ATOM 1182 O O . ASP A 1 152 ? 7.975 11.477 -36.245 1.00 77.81 152 ASP A O 1
ATOM 1186 N N . GLY A 1 153 ? 8.894 10.851 -38.192 1.00 81.06 153 GLY A N 1
ATOM 1187 C CA . GLY A 1 153 ? 9.509 12.140 -38.502 1.00 81.06 153 GLY A CA 1
ATOM 1188 C C . GLY A 1 153 ? 10.792 12.420 -37.715 1.00 81.06 153 GLY A C 1
ATOM 1189 O O . GLY A 1 153 ? 11.264 13.559 -37.733 1.00 81.06 153 GLY A O 1
ATOM 1190 N N . ILE A 1 154 ? 11.366 11.417 -37.040 1.00 83.00 154 ILE A N 1
ATOM 1191 C CA . ILE A 1 154 ? 12.591 11.560 -36.252 1.00 83.00 154 ILE A CA 1
ATOM 1192 C C . ILE A 1 154 ? 13.788 11.098 -37.085 1.00 83.00 154 ILE A C 1
ATOM 1194 O O . ILE A 1 154 ? 13.864 9.965 -37.553 1.00 83.00 154 ILE A O 1
ATOM 1198 N N . ILE A 1 155 ? 14.756 11.995 -37.277 1.00 77.25 155 ILE A N 1
ATOM 1199 C CA . ILE A 1 155 ? 16.009 11.672 -37.964 1.00 77.25 155 ILE A CA 1
ATOM 1200 C C . ILE A 1 155 ? 16.976 11.096 -36.932 1.00 77.25 155 ILE A C 1
ATOM 1202 O O . ILE A 1 155 ? 17.455 11.810 -36.051 1.00 77.25 155 ILE A O 1
ATOM 1206 N N . VAL A 1 156 ? 17.264 9.804 -37.054 1.00 78.75 156 VAL A N 1
ATOM 1207 C CA . VAL A 1 156 ? 18.242 9.107 -36.218 1.00 78.75 156 VAL A CA 1
ATOM 1208 C C . VAL A 1 156 ? 19.646 9.621 -36.544 1.00 78.75 156 VAL A C 1
ATOM 1210 O O . VAL A 1 156 ? 20.070 9.579 -37.698 1.00 78.75 156 VAL A O 1
ATOM 1213 N N . GLN A 1 157 ? 20.378 10.118 -35.542 1.00 67.19 157 GLN A N 1
ATOM 1214 C CA . GLN A 1 157 ? 21.781 10.503 -35.726 1.00 67.19 157 GLN A CA 1
ATOM 1215 C C . GLN A 1 157 ? 22.624 9.253 -36.011 1.00 67.19 157 GLN A C 1
ATOM 1217 O O . GLN A 1 157 ? 22.773 8.390 -35.145 1.00 67.19 157 GLN A O 1
ATOM 1222 N N . GLU A 1 158 ? 23.180 9.166 -37.222 1.00 61.50 158 GLU A N 1
ATOM 1223 C CA . GLU A 1 158 ? 24.118 8.113 -37.617 1.00 61.50 158 GLU A CA 1
ATOM 1224 C C . GLU A 1 158 ? 25.326 8.112 -36.668 1.00 61.50 158 GLU A C 1
ATOM 1226 O O . GLU A 1 158 ? 26.139 9.037 -36.660 1.00 61.50 158 GLU A O 1
ATOM 1231 N N . ARG A 1 159 ? 25.470 7.054 -35.864 1.00 50.28 159 ARG A N 1
ATOM 1232 C CA . ARG A 1 159 ? 26.793 6.671 -35.358 1.00 50.28 159 ARG A CA 1
ATOM 1233 C C . ARG A 1 159 ? 27.557 6.031 -36.503 1.00 50.28 159 ARG A C 1
ATOM 1235 O O . ARG A 1 159 ? 26.937 5.354 -37.315 1.00 50.28 159 ARG A O 1
ATOM 1242 N N . GLU A 1 160 ? 28.874 6.230 -36.539 1.00 40.16 160 GLU A N 1
ATOM 1243 C CA . GLU A 1 160 ? 29.794 5.674 -37.540 1.00 40.16 160 GLU A CA 1
ATOM 1244 C C . GLU A 1 160 ? 29.575 4.165 -37.753 1.00 40.16 160 GLU A C 1
ATOM 1246 O O . GLU A 1 160 ? 30.211 3.308 -37.142 1.00 40.16 160 GLU A O 1
ATOM 1251 N N . ILE A 1 161 ? 28.674 3.828 -38.669 1.00 39.91 161 ILE A N 1
ATOM 1252 C CA . ILE A 1 161 ? 28.736 2.584 -39.409 1.00 39.91 161 ILE A CA 1
ATOM 1253 C C . ILE A 1 161 ? 29.884 2.816 -40.381 1.00 39.91 161 ILE A C 1
ATOM 1255 O O . ILE A 1 161 ? 29.870 3.787 -41.134 1.00 39.91 161 ILE A O 1
ATOM 1259 N N . VAL A 1 162 ? 30.898 1.952 -40.359 1.00 34.56 162 VAL A N 1
ATOM 1260 C CA . VAL A 1 162 ? 31.949 1.938 -41.381 1.00 34.56 162 VAL A CA 1
ATOM 1261 C C . VAL A 1 162 ? 31.290 1.571 -42.715 1.00 34.56 162 VAL A C 1
ATOM 1263 O O . VAL A 1 162 ? 31.253 0.415 -43.127 1.00 34.56 162 VAL A O 1
ATOM 1266 N N . THR A 1 163 ? 30.700 2.557 -43.378 1.00 33.47 163 THR A N 1
ATOM 1267 C CA . THR A 1 163 ? 30.206 2.460 -44.743 1.00 33.47 163 THR A CA 1
ATOM 1268 C C . THR A 1 163 ? 31.385 2.719 -45.666 1.00 33.47 163 THR A C 1
ATOM 1270 O O . THR A 1 163 ? 31.933 3.821 -45.688 1.00 33.47 163 THR A O 1
ATOM 1273 N N . MET A 1 164 ? 31.792 1.714 -46.444 1.00 34.50 164 MET A N 1
ATOM 1274 C CA . MET A 1 164 ? 32.626 1.966 -47.618 1.00 34.50 164 MET A CA 1
ATOM 1275 C C . MET A 1 164 ? 31.829 2.856 -48.577 1.00 34.50 164 MET A C 1
ATOM 1277 O O . MET A 1 164 ? 30.818 2.424 -49.131 1.00 34.50 164 MET A O 1
ATOM 1281 N N . GLU A 1 165 ? 32.277 4.099 -48.764 1.00 34.09 165 GLU A N 1
ATOM 1282 C CA . GLU A 1 165 ? 31.739 5.007 -49.775 1.00 34.09 165 GLU A CA 1
ATOM 1283 C C . GLU A 1 165 ? 31.849 4.369 -51.170 1.00 34.09 165 GLU A C 1
ATOM 1285 O O . GLU A 1 165 ? 32.922 4.328 -51.774 1.00 34.09 165 GLU A O 1
ATOM 1290 N N . ILE A 1 166 ? 30.721 3.941 -51.737 1.00 40.44 166 ILE A N 1
ATOM 1291 C CA . ILE A 1 166 ? 30.562 3.866 -53.190 1.00 40.44 166 ILE A CA 1
ATOM 1292 C C . ILE A 1 166 ? 29.681 5.046 -53.580 1.00 40.44 166 ILE A C 1
ATOM 1294 O O . ILE A 1 166 ? 28.463 5.036 -53.411 1.00 40.44 166 ILE A O 1
ATOM 1298 N N . LYS A 1 167 ? 30.318 6.111 -54.075 1.00 42.81 167 LYS A N 1
ATOM 1299 C CA . LYS A 1 167 ? 29.637 7.320 -54.546 1.00 42.81 167 LYS A CA 1
ATOM 1300 C C . LYS A 1 167 ? 28.565 6.975 -55.594 1.00 42.81 167 LYS A C 1
ATOM 1302 O O . LYS A 1 167 ? 28.882 6.551 -56.700 1.00 42.81 167 LYS A O 1
ATOM 1307 N N . LYS A 1 168 ? 27.305 7.244 -55.225 1.00 48.47 168 LYS A N 1
ATOM 1308 C CA . LYS A 1 168 ? 26.102 7.411 -56.068 1.00 48.47 168 LYS A CA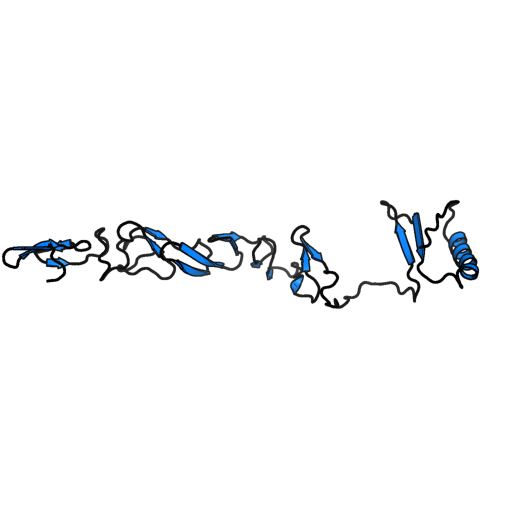 1
ATOM 1309 C C . LYS A 1 168 ? 25.853 6.335 -57.139 1.00 48.47 168 LYS A C 1
ATOM 1311 O O . LYS A 1 168 ? 25.780 6.644 -58.326 1.00 48.47 168 LYS A O 1
ATOM 1316 N N . MET A 1 169 ? 25.588 5.103 -56.711 1.00 47.75 169 MET A N 1
ATOM 1317 C CA . MET A 1 169 ? 24.679 4.185 -57.415 1.00 47.75 169 MET A CA 1
ATOM 1318 C C . MET A 1 169 ? 23.880 3.407 -56.365 1.00 47.75 169 MET A C 1
ATOM 1320 O O . MET A 1 169 ? 24.469 2.703 -55.553 1.00 47.75 169 MET A O 1
ATOM 1324 N N . GLU A 1 170 ? 22.553 3.534 -56.373 1.00 50.22 170 GLU A N 1
ATOM 1325 C CA . GLU A 1 170 ? 21.686 2.659 -55.579 1.00 50.22 170 GLU A CA 1
ATOM 1326 C C . GLU A 1 170 ? 21.636 1.293 -56.270 1.00 50.22 170 GLU A C 1
ATOM 1328 O O . GLU A 1 170 ? 21.015 1.119 -57.322 1.00 50.22 170 GLU A O 1
ATOM 1333 N N . MET A 1 171 ? 22.373 0.335 -55.713 1.00 54.31 171 MET A N 1
ATOM 1334 C CA . MET A 1 171 ? 22.396 -1.052 -56.159 1.00 54.31 171 MET A CA 1
ATOM 1335 C C . MET A 1 171 ? 21.930 -1.927 -55.003 1.00 54.31 171 MET A C 1
ATOM 1337 O O . MET A 1 171 ? 22.554 -1.944 -53.944 1.00 54.31 171 MET A O 1
ATOM 1341 N N . VAL A 1 172 ? 20.850 -2.675 -55.212 1.00 69.88 172 VAL A N 1
ATOM 1342 C CA . VAL A 1 172 ? 20.410 -3.695 -54.259 1.00 69.88 172 VAL A CA 1
ATOM 1343 C C . VAL A 1 172 ? 21.065 -5.012 -54.656 1.00 69.88 172 VAL A C 1
ATOM 1345 O O . VAL A 1 172 ? 20.822 -5.525 -55.749 1.00 69.88 172 VAL A O 1
ATOM 1348 N N . VAL A 1 173 ? 21.910 -5.553 -53.778 1.00 69.69 173 VAL A N 1
ATOM 1349 C CA . VAL A 1 173 ? 22.531 -6.873 -53.947 1.00 69.69 173 VAL A CA 1
ATOM 1350 C C . VAL A 1 173 ? 21.635 -7.911 -53.280 1.00 69.69 173 VAL A C 1
ATOM 1352 O O . VAL A 1 173 ? 21.374 -7.828 -52.082 1.00 69.69 173 VAL A O 1
ATOM 1355 N N . ILE A 1 174 ? 21.168 -8.897 -54.044 1.00 73.06 174 ILE A N 1
ATOM 1356 C CA . ILE A 1 174 ? 20.386 -10.014 -53.512 1.00 73.06 174 ILE A CA 1
ATOM 1357 C C . ILE A 1 174 ? 21.360 -11.139 -53.167 1.00 73.06 174 ILE A C 1
ATOM 1359 O O . ILE A 1 174 ? 22.041 -11.678 -54.044 1.00 73.06 174 ILE A O 1
ATOM 1363 N N . LEU A 1 175 ? 21.427 -11.483 -51.882 1.00 73.38 175 LEU A N 1
ATOM 1364 C CA . LEU A 1 175 ? 22.203 -12.610 -51.371 1.00 73.38 175 LEU A CA 1
ATOM 1365 C C . LEU A 1 175 ? 21.285 -13.805 -51.092 1.00 73.38 175 LEU A C 1
ATOM 1367 O O . LEU A 1 175 ? 20.134 -13.629 -50.695 1.00 73.38 175 LEU A O 1
ATOM 1371 N N . ASN A 1 176 ? 21.798 -15.023 -51.265 1.00 66.00 176 ASN A N 1
ATOM 1372 C CA . ASN A 1 176 ? 21.136 -16.220 -50.754 1.00 66.00 176 ASN A CA 1
ATOM 1373 C C . ASN A 1 176 ? 21.420 -16.423 -49.253 1.00 66.00 176 ASN A C 1
ATOM 1375 O O . ASN A 1 176 ? 22.190 -15.689 -48.631 1.00 66.00 176 ASN A O 1
ATOM 1379 N N . VAL A 1 177 ? 20.831 -17.477 -48.685 1.00 60.62 177 VAL A N 1
ATOM 1380 C CA . VAL A 1 177 ? 20.971 -17.863 -47.269 1.00 60.62 177 VAL A CA 1
ATOM 1381 C C . VAL A 1 177 ? 22.425 -18.146 -46.849 1.00 60.62 177 VAL A C 1
ATOM 1383 O O . VAL A 1 177 ? 22.761 -18.021 -45.677 1.00 60.62 177 VAL A O 1
ATOM 1386 N N . GLU A 1 178 ? 23.307 -18.465 -47.801 1.00 69.94 178 GLU A N 1
ATOM 1387 C CA . GLU A 1 178 ? 24.747 -18.671 -47.584 1.00 69.94 178 GLU A CA 1
ATOM 1388 C C . GLU A 1 178 ? 25.590 -17.406 -47.840 1.00 69.94 178 GLU A C 1
ATOM 1390 O O . GLU A 1 178 ? 26.814 -17.486 -47.930 1.00 69.94 178 GLU A O 1
ATOM 1395 N N . LYS A 1 179 ? 24.961 -16.233 -47.992 1.00 63.28 179 LYS A N 1
ATOM 1396 C CA . LYS A 1 179 ? 25.614 -14.956 -48.341 1.00 63.28 179 LYS A CA 1
ATOM 1397 C C . LYS A 1 179 ? 26.312 -14.945 -49.708 1.00 63.28 179 LYS A C 1
ATOM 1399 O O . LYS A 1 179 ? 27.184 -14.113 -49.950 1.00 63.28 179 LYS A O 1
ATOM 1404 N N . ARG A 1 180 ? 25.921 -15.825 -50.634 1.00 63.03 180 ARG A N 1
ATOM 1405 C CA . ARG A 1 180 ? 26.379 -15.772 -52.030 1.00 63.03 180 ARG A CA 1
ATOM 1406 C C . ARG A 1 180 ? 25.492 -14.837 -52.834 1.00 63.03 180 ARG A C 1
ATOM 1408 O O . ARG A 1 180 ? 24.273 -14.847 -52.676 1.00 63.03 180 ARG A O 1
ATOM 1415 N N . ILE A 1 181 ? 26.106 -14.055 -53.714 1.00 71.44 181 ILE A N 1
ATOM 1416 C CA . ILE A 1 181 ? 25.393 -13.126 -54.590 1.00 71.44 181 ILE A CA 1
ATOM 1417 C C . ILE A 1 181 ? 24.600 -13.922 -55.625 1.00 71.44 181 ILE A C 1
ATOM 1419 O O . ILE A 1 181 ? 25.175 -14.703 -56.379 1.00 71.44 181 ILE A O 1
ATOM 1423 N N . VAL A 1 182 ? 23.286 -13.708 -55.658 1.00 78.56 182 VAL A N 1
ATOM 1424 C CA . VAL A 1 182 ? 22.368 -14.360 -56.605 1.00 78.56 182 VAL A CA 1
ATOM 1425 C C . VAL A 1 182 ? 21.692 -13.381 -57.560 1.00 78.56 182 VAL A C 1
ATOM 1427 O O . VAL A 1 182 ? 21.099 -13.811 -58.544 1.00 78.56 182 VAL A O 1
ATOM 1430 N N . GLY A 1 183 ? 21.802 -12.072 -57.328 1.00 72.69 183 GLY A N 1
ATOM 1431 C CA . GLY A 1 183 ? 21.288 -11.079 -58.264 1.00 72.69 183 GLY A CA 1
ATOM 1432 C C . GLY A 1 183 ? 21.571 -9.642 -57.850 1.00 72.69 183 GLY A C 1
ATOM 1433 O O . GLY A 1 183 ? 22.006 -9.371 -56.730 1.00 72.69 183 GLY A O 1
ATOM 1434 N N . PHE A 1 184 ? 21.289 -8.722 -58.768 1.00 72.50 184 PHE A N 1
ATOM 1435 C CA . PHE A 1 184 ? 21.378 -7.283 -58.547 1.00 72.50 184 PHE A CA 1
ATOM 1436 C C . PHE A 1 184 ? 20.121 -6.608 -59.091 1.00 72.50 184 PHE A C 1
ATOM 1438 O O . PHE A 1 184 ? 19.651 -6.959 -60.173 1.00 72.50 184 PHE A O 1
ATOM 1445 N N . VAL A 1 185 ? 19.607 -5.613 -58.374 1.00 66.81 185 VAL A N 1
ATOM 1446 C CA . VAL A 1 185 ? 18.549 -4.723 -58.863 1.00 66.81 185 VAL A CA 1
ATOM 1447 C C . VAL A 1 185 ? 19.106 -3.307 -58.888 1.00 66.81 185 VAL A C 1
ATOM 1449 O O . VAL A 1 185 ? 19.617 -2.814 -57.883 1.00 66.81 185 VAL A O 1
ATOM 1452 N N . ILE A 1 186 ? 19.031 -2.665 -60.053 1.00 69.75 186 ILE A N 1
ATOM 1453 C CA . ILE A 1 186 ? 19.484 -1.289 -60.256 1.00 69.75 186 ILE A CA 1
ATOM 1454 C C . ILE A 1 186 ? 18.248 -0.436 -60.522 1.00 69.75 186 ILE A C 1
ATOM 1456 O O . ILE A 1 186 ? 17.520 -0.686 -61.482 1.00 69.75 186 ILE A O 1
ATOM 1460 N N . TRP A 1 187 ? 18.022 0.578 -59.693 1.00 50.69 187 TRP A N 1
ATOM 1461 C CA . TRP A 1 187 ? 17.017 1.606 -59.949 1.00 50.69 187 TRP A CA 1
ATOM 1462 C C . TRP A 1 187 ? 17.704 2.798 -60.616 1.00 50.69 187 TRP A C 1
ATOM 1464 O O . TRP A 1 187 ? 18.549 3.432 -59.990 1.00 50.69 187 TRP A O 1
ATOM 1474 N N . ASN A 1 188 ? 17.408 3.052 -61.903 1.00 49.84 188 ASN A N 1
ATOM 1475 C CA . ASN A 1 188 ? 17.200 4.391 -62.493 1.00 49.84 188 ASN A CA 1
ATOM 1476 C C . ASN A 1 188 ? 17.257 4.426 -64.040 1.00 49.84 188 ASN A C 1
ATOM 1478 O O . ASN A 1 188 ? 18.176 3.896 -64.657 1.00 49.84 188 ASN A O 1
ATOM 1482 N N . ASN A 1 189 ? 16.285 5.161 -64.604 1.00 52.56 189 ASN A N 1
ATOM 1483 C CA . ASN A 1 189 ? 16.189 5.859 -65.902 1.00 52.56 189 ASN A CA 1
ATOM 1484 C C . ASN A 1 189 ? 16.768 5.166 -67.180 1.00 52.56 189 ASN A C 1
ATOM 1486 O O . ASN A 1 189 ? 17.988 5.092 -67.348 1.00 52.56 189 ASN A O 1
ATOM 1490 N N . PRO A 1 190 ? 15.928 4.740 -68.153 1.00 50.00 190 PRO A N 1
ATOM 1491 C CA . PRO A 1 190 ? 16.324 3.843 -69.254 1.00 50.00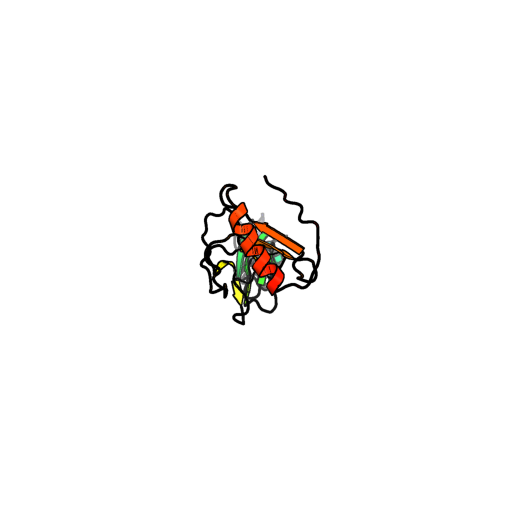 190 PRO A CA 1
ATOM 1492 C C . PRO A 1 190 ? 17.302 4.417 -70.298 1.00 50.00 190 PRO A C 1
ATOM 1494 O O . PRO A 1 190 ? 17.834 3.662 -71.110 1.00 50.00 190 PRO A O 1
ATOM 1497 N N . ILE A 1 191 ? 17.594 5.722 -70.294 1.00 48.81 191 ILE A N 1
ATOM 1498 C CA . ILE A 1 191 ? 18.339 6.366 -71.396 1.00 48.81 191 ILE A CA 1
ATOM 1499 C C . ILE A 1 191 ? 19.871 6.157 -71.308 1.00 48.81 191 ILE A C 1
ATOM 1501 O O . ILE A 1 191 ? 20.571 6.319 -72.301 1.00 48.81 191 ILE A O 1
ATOM 1505 N N . HIS A 1 192 ? 20.418 5.692 -70.176 1.00 49.59 192 HIS A N 1
ATOM 1506 C CA . HIS A 1 192 ? 21.868 5.444 -70.007 1.00 49.59 192 HIS A CA 1
ATOM 1507 C C . HIS A 1 192 ? 22.252 3.969 -69.764 1.00 49.59 192 HIS A C 1
ATOM 1509 O O . HIS A 1 192 ? 23.395 3.675 -69.401 1.00 49.59 192 HIS A O 1
ATOM 1515 N N . ALA A 1 193 ? 21.329 3.023 -69.966 1.00 50.50 193 ALA A N 1
ATOM 1516 C CA . ALA A 1 193 ? 21.548 1.611 -69.635 1.00 50.50 193 ALA A CA 1
ATOM 1517 C C . ALA A 1 193 ? 22.511 0.885 -70.601 1.00 50.50 193 ALA A C 1
ATOM 1519 O O . ALA A 1 193 ? 23.305 0.047 -70.175 1.00 50.50 193 ALA A O 1
ATOM 1520 N N . ILE A 1 194 ? 22.508 1.240 -71.892 1.00 50.44 194 ILE A N 1
ATOM 1521 C CA . ILE A 1 194 ? 23.214 0.462 -72.929 1.00 50.44 194 ILE A CA 1
ATOM 1522 C C . ILE A 1 194 ? 24.740 0.667 -72.880 1.00 50.44 194 ILE A C 1
ATOM 1524 O O . ILE A 1 194 ? 25.491 -0.292 -73.035 1.00 50.44 194 ILE A O 1
ATOM 1528 N N . GLN A 1 195 ? 25.231 1.874 -72.569 1.00 47.59 195 GLN A N 1
ATOM 1529 C CA . GLN A 1 195 ? 26.679 2.114 -72.424 1.00 47.59 195 GLN A CA 1
ATOM 1530 C C . GLN A 1 195 ? 27.256 1.590 -71.096 1.00 47.59 195 GLN A C 1
ATOM 1532 O O . GLN A 1 195 ? 28.452 1.316 -71.015 1.00 47.59 195 GLN A O 1
ATOM 1537 N N . LYS A 1 196 ? 26.426 1.399 -70.060 1.00 54.38 196 LYS A N 1
ATOM 1538 C CA . LYS A 1 196 ? 26.872 0.908 -68.741 1.00 54.38 196 LYS A CA 1
ATOM 1539 C C . LYS A 1 196 ? 26.870 -0.619 -68.608 1.00 54.38 196 LYS A C 1
ATOM 1541 O O . LYS A 1 196 ? 27.606 -1.140 -67.770 1.00 54.38 196 LYS A O 1
ATOM 1546 N N . LEU A 1 197 ? 26.144 -1.336 -69.470 1.00 52.16 197 LEU A N 1
ATOM 1547 C CA . LEU A 1 197 ? 26.183 -2.804 -69.561 1.00 52.16 197 LEU A CA 1
ATOM 1548 C C . LEU A 1 197 ? 27.584 -3.332 -69.917 1.00 52.16 197 LEU A C 1
ATOM 1550 O O . LEU A 1 197 ? 28.058 -4.276 -69.289 1.00 52.16 197 LEU A O 1
ATOM 1554 N N . HIS A 1 198 ? 28.307 -2.659 -70.819 1.00 53.81 198 HIS A N 1
ATOM 1555 C CA . HIS A 1 198 ? 29.686 -3.031 -71.166 1.00 53.81 198 HIS A CA 1
ATOM 1556 C C . HIS A 1 198 ? 30.683 -2.862 -70.005 1.00 53.81 198 HIS A C 1
ATOM 1558 O O . HIS A 1 198 ? 31.641 -3.627 -69.895 1.00 53.81 198 HIS A O 1
ATOM 1564 N N . PHE A 1 199 ? 30.464 -1.888 -69.115 1.00 55.78 199 PHE A N 1
ATOM 1565 C CA . PHE A 1 199 ? 31.332 -1.665 -67.954 1.00 55.78 199 PHE A CA 1
ATOM 1566 C C . PHE A 1 199 ? 31.121 -2.733 -66.871 1.00 55.78 199 PHE A C 1
ATOM 1568 O O . PHE A 1 199 ? 32.087 -3.271 -66.333 1.00 55.78 199 PHE A O 1
ATOM 1575 N N . LEU A 1 200 ? 29.864 -3.099 -66.603 1.00 52.16 200 LEU A N 1
ATOM 1576 C CA . LEU A 1 200 ? 29.527 -4.151 -65.640 1.00 52.16 200 LEU A CA 1
ATOM 1577 C C . LEU A 1 200 ? 29.970 -5.538 -66.119 1.00 52.16 200 LEU A C 1
ATOM 1579 O O . LEU A 1 200 ? 30.452 -6.328 -65.312 1.00 52.16 200 LEU A O 1
ATOM 1583 N N . GLN A 1 201 ? 29.907 -5.809 -67.424 1.00 53.91 201 GLN A N 1
ATOM 1584 C CA . GLN A 1 201 ? 30.387 -7.068 -67.996 1.00 53.91 201 GLN A CA 1
ATOM 1585 C C . GLN A 1 201 ? 31.917 -7.215 -67.904 1.00 53.91 201 GLN A C 1
ATOM 1587 O O . GLN A 1 201 ? 32.417 -8.310 -67.659 1.00 53.91 201 GLN A O 1
ATOM 1592 N N . ASN A 1 202 ? 32.667 -6.110 -67.991 1.00 53.44 202 ASN A N 1
ATOM 1593 C CA . ASN A 1 202 ? 34.118 -6.108 -67.772 1.00 53.44 202 ASN A CA 1
ATOM 1594 C C . ASN A 1 202 ? 34.514 -6.313 -66.302 1.00 53.44 202 ASN A C 1
ATOM 1596 O O . ASN A 1 202 ? 35.537 -6.938 -66.033 1.00 53.44 202 ASN A O 1
ATOM 1600 N N . ILE A 1 203 ? 33.721 -5.816 -65.346 1.00 53.62 203 ILE A N 1
ATOM 1601 C CA . ILE A 1 203 ? 33.935 -6.108 -63.920 1.00 53.62 203 ILE A CA 1
ATOM 1602 C C . ILE A 1 203 ? 33.572 -7.570 -63.631 1.00 53.62 203 ILE A C 1
ATOM 1604 O O . ILE A 1 203 ? 34.344 -8.273 -62.989 1.00 53.62 203 ILE A O 1
ATOM 1608 N N . TYR A 1 204 ? 32.455 -8.061 -64.166 1.00 52.88 204 TYR A N 1
ATOM 1609 C CA . TYR A 1 204 ? 32.023 -9.448 -63.993 1.00 52.88 204 TYR A CA 1
ATOM 1610 C C . TYR A 1 204 ? 33.077 -10.453 -64.492 1.00 52.88 204 TYR A C 1
ATOM 1612 O O . TYR A 1 204 ? 33.526 -11.299 -63.720 1.00 52.88 204 TYR A O 1
ATOM 1620 N N . ASN A 1 205 ? 33.576 -10.278 -65.722 1.00 52.50 205 ASN A N 1
ATOM 1621 C CA . ASN A 1 205 ? 34.608 -11.143 -66.313 1.00 52.50 205 ASN A CA 1
ATOM 1622 C C . ASN A 1 205 ? 35.967 -11.071 -65.594 1.00 52.50 205 ASN A C 1
ATOM 1624 O O . ASN A 1 205 ? 36.795 -11.961 -65.759 1.00 52.50 205 ASN A O 1
ATOM 1628 N N . LYS A 1 206 ? 36.227 -10.009 -64.822 1.00 51.38 206 LYS A N 1
ATOM 1629 C CA . LYS A 1 206 ? 37.483 -9.841 -64.080 1.00 51.38 206 LYS A CA 1
ATOM 1630 C C . LYS A 1 206 ? 37.458 -10.513 -62.702 1.00 51.38 206 LYS A C 1
ATOM 1632 O O . LYS A 1 206 ? 38.527 -10.777 -62.158 1.00 51.38 206 LYS A O 1
ATOM 1637 N N . TYR A 1 207 ? 36.276 -10.764 -62.132 1.00 47.12 207 TYR A N 1
ATOM 1638 C CA . TYR A 1 207 ? 36.141 -11.175 -60.729 1.00 47.12 207 TYR A CA 1
ATOM 1639 C C . TYR A 1 207 ? 35.331 -12.462 -60.494 1.00 47.12 207 TYR A C 1
ATOM 1641 O O . TYR A 1 207 ? 35.346 -12.950 -59.367 1.00 47.12 207 TYR A O 1
ATOM 1649 N N . MET A 1 208 ? 34.644 -13.029 -61.497 1.00 44.88 208 MET A N 1
ATOM 1650 C CA . MET A 1 208 ? 33.779 -14.206 -61.313 1.00 44.88 208 MET A CA 1
ATOM 1651 C C . MET A 1 208 ? 33.879 -15.207 -62.483 1.00 44.88 208 MET A C 1
ATOM 1653 O O . MET A 1 208 ? 33.354 -14.956 -63.562 1.00 44.88 208 MET A O 1
ATOM 1657 N N . ASP A 1 209 ? 34.482 -16.379 -62.248 1.00 41.53 209 ASP A N 1
ATOM 1658 C CA . ASP A 1 209 ? 34.482 -17.542 -63.161 1.00 41.53 209 ASP A CA 1
ATOM 1659 C C . ASP A 1 209 ? 33.165 -18.339 -63.034 1.00 41.53 209 ASP A C 1
ATOM 1661 O O . ASP A 1 209 ? 33.134 -19.478 -62.563 1.00 41.53 209 ASP A O 1
ATOM 1665 N N . ILE A 1 210 ? 32.024 -17.727 -63.369 1.00 46.84 210 ILE A N 1
ATOM 1666 C CA . ILE A 1 210 ? 30.715 -18.396 -63.275 1.00 46.84 210 ILE A CA 1
ATOM 1667 C C . ILE A 1 210 ? 29.875 -18.106 -64.524 1.00 46.84 210 ILE A C 1
ATOM 1669 O O . ILE A 1 210 ? 29.529 -16.968 -64.816 1.00 46.84 210 ILE A O 1
ATOM 1673 N N . ASN A 1 211 ? 29.501 -19.165 -65.247 1.00 43.09 211 ASN A N 1
ATOM 1674 C CA . ASN A 1 211 ? 28.515 -19.118 -66.326 1.00 43.09 211 ASN A CA 1
ATOM 1675 C C . ASN A 1 211 ? 27.100 -19.175 -65.733 1.00 43.09 211 ASN A C 1
ATOM 1677 O O . ASN A 1 211 ? 26.669 -20.234 -65.279 1.00 43.09 211 ASN A O 1
ATOM 1681 N N . LEU A 1 212 ? 26.353 -18.071 -65.780 1.00 42.34 212 LEU A N 1
ATOM 1682 C CA . LEU A 1 212 ? 24.911 -18.083 -65.519 1.00 42.34 212 LEU A CA 1
ATOM 1683 C C . LEU A 1 212 ? 24.173 -17.190 -66.524 1.00 42.34 212 LEU A C 1
ATOM 1685 O O . LEU A 1 212 ? 23.965 -15.995 -66.331 1.00 42.34 212 LEU A O 1
ATOM 1689 N N . PHE A 1 213 ? 23.757 -17.823 -67.621 1.00 40.09 213 PHE A N 1
ATOM 1690 C CA . PHE A 1 213 ? 22.650 -17.373 -68.458 1.00 40.09 213 PHE A CA 1
ATOM 1691 C C . PHE A 1 213 ? 21.367 -17.491 -67.628 1.00 40.09 213 PHE A C 1
ATOM 1693 O O . PHE A 1 213 ? 20.905 -18.606 -67.408 1.00 40.09 213 PHE A O 1
ATOM 1700 N N . ASN A 1 214 ? 20.861 -16.369 -67.108 1.00 37.44 214 ASN A N 1
ATOM 1701 C CA . ASN A 1 214 ? 19.435 -16.026 -66.944 1.00 37.44 214 ASN A CA 1
ATOM 1702 C C . ASN A 1 214 ? 19.275 -14.924 -65.882 1.00 37.44 214 ASN A C 1
ATOM 1704 O O . ASN A 1 214 ? 18.903 -15.185 -64.741 1.00 37.44 214 ASN A O 1
ATOM 1708 N N . CYS A 1 215 ? 19.514 -13.669 -66.267 1.00 37.09 215 CYS A N 1
ATOM 1709 C CA . CYS A 1 215 ? 18.977 -12.530 -65.523 1.00 37.09 215 CYS A CA 1
ATOM 1710 C C . CYS A 1 215 ? 17.554 -12.252 -66.020 1.00 37.09 215 CYS A C 1
ATOM 1712 O O . CYS A 1 215 ? 17.367 -11.847 -67.167 1.00 37.09 215 CYS A O 1
ATOM 1714 N N . VAL A 1 216 ? 16.551 -12.450 -65.163 1.00 36.38 216 VAL A N 1
ATOM 1715 C CA . VAL A 1 216 ? 15.193 -11.941 -65.398 1.00 36.38 216 VAL A CA 1
ATOM 1716 C C . VAL A 1 216 ? 15.154 -10.496 -64.910 1.00 36.38 216 VAL A C 1
ATOM 1718 O O . VAL A 1 216 ? 15.269 -10.237 -63.715 1.00 36.38 216 VAL A O 1
ATOM 1721 N N . PHE A 1 217 ? 15.008 -9.548 -65.834 1.00 40.62 217 PHE A N 1
ATOM 1722 C CA . PHE A 1 217 ? 14.791 -8.143 -65.502 1.00 40.62 217 PHE A CA 1
ATOM 1723 C C . PHE A 1 217 ? 13.294 -7.896 -65.304 1.00 40.62 217 PHE A C 1
ATOM 1725 O O . PHE A 1 217 ? 12.521 -7.933 -66.259 1.00 40.62 217 PHE A O 1
ATOM 1732 N N . LEU A 1 218 ? 12.885 -7.617 -64.067 1.00 34.03 218 LEU A N 1
ATOM 1733 C CA . LEU A 1 218 ? 11.605 -6.971 -63.789 1.00 34.03 218 LEU A CA 1
ATOM 1734 C C . LEU A 1 218 ? 11.827 -5.460 -63.833 1.00 34.03 218 LEU A C 1
ATOM 1736 O O . LEU A 1 218 ? 12.346 -4.867 -62.890 1.00 34.03 218 LEU A O 1
ATOM 1740 N N . ILE A 1 219 ? 11.458 -4.857 -64.960 1.00 36.91 219 ILE A N 1
ATOM 1741 C CA . ILE A 1 219 ? 11.326 -3.407 -65.096 1.00 36.91 219 ILE A CA 1
ATOM 1742 C C . ILE A 1 219 ? 9.882 -3.078 -64.698 1.00 36.91 219 ILE A C 1
ATOM 1744 O O . ILE A 1 219 ? 8.953 -3.634 -65.284 1.00 36.91 219 ILE A O 1
ATOM 1748 N N . LYS A 1 220 ? 9.695 -2.226 -63.689 1.00 34.94 220 LYS A N 1
ATOM 1749 C CA . LYS A 1 220 ? 8.426 -1.528 -63.450 1.00 34.94 220 LYS A CA 1
ATOM 1750 C C . LYS A 1 220 ? 8.538 -0.115 -63.994 1.00 34.94 220 LYS A C 1
ATOM 1752 O O . LYS A 1 220 ? 9.625 0.477 -63.812 1.00 34.94 220 LYS A O 1
#